Protein AF-A0A117LNE0-F1 (afdb_monomer)

Nearest PDB structures (foldseek):
  3g2e-assembly1_D  TM=8.672E-01  e=7.181E-12  Campylobacter jejuni
  3g2e-assembly1_C  TM=8.619E-01  e=2.438E-11  Campylobacter jejuni
  5b46-assembly1_A  TM=8.294E-01  e=7.130E-10  Sulfurisphaera tokodaii str. 7
  9bt4-assembly1_F  TM=7.975E-01  e=1.520E-09  Methanosarcina acetivorans C2A
  5b48-assembly1_A  TM=7.284E-01  e=8.936E-08  Sulfurisphaera tokodaii str. 7

Mean predicted aligned error: 9.67 Å

Radius of gyration: 24.48 Å; Cα contacts (8 Å, |Δi|>4): 411; chains: 1; bounding box: 84×34×72 Å

Solvent-accessible surface area (backbone atoms only — not comparable to full-atom values): 13447 Å² total; per-residue (Å²): 143,88,73,74,70,66,60,56,52,54,53,51,53,51,55,53,48,54,54,49,52,52,49,51,51,54,50,50,53,51,66,76,55,65,51,69,44,33,34,37,32,25,20,48,32,83,60,41,56,68,56,54,51,52,30,53,50,46,17,37,51,77,68,72,32,37,73,36,71,39,76,52,70,46,101,38,83,60,78,21,58,32,42,36,33,38,36,39,20,62,51,89,75,91,70,46,78,78,52,75,45,56,18,47,30,38,43,13,66,16,39,66,44,43,53,70,50,48,68,27,36,26,86,88,19,37,38,32,30,19,65,55,73,79,88,83,58,98,81,68,74,62,65,66,60,49,53,53,61,54,65,71,43,86,40,68,47,76,42,57,26,50,58,55,14,42,75,72,74,35,60,86,29,19,46,31,18,46,49,17,33,40,48,82,76,60,88,52,65,68,66,38,44,52,51,20,42,44,64,73,34,45,91,71,34,68,68,56,29,51,53,39,50,51,26,20,50,51,18,31,50,54,40,51,56,52,57,52,52,52,54,48,51,54,52,52,52,57,50,51,53,52,51,53,53,50,56,51,64,76,75,107

Sequence (252 aa):
MHTNSQSSHARKIQKQKNCIDDLQHYQNLKTEFNMKNDIIIAGVGGQGILSIAAIIATAAVNNNLYIKQSEIHGMSQRGGEVESHLRISSTPIASDLIATGAADMIISLEPMEALRYVPWLKPEGWIITNNHPFLNIPNYPPINDILNEIKKRPHHIIMNADEIARELGSEKAANMVVLGAATRCLDIPYEEIEKAIRHFFGRKGEEIVNMNLSALAKGREIAILKLEGEKEKMRDEEMEERRDEENKKVKG

pLDDT: mean 87.17, std 15.38, range [44.53, 98.75]

Structure (mmCIF, N/CA/C/O backbone):
data_AF-A0A117LNE0-F1
#
_entry.id   AF-A0A117LNE0-F1
#
loop_
_atom_site.group_PDB
_atom_site.id
_atom_site.type_symbol
_atom_site.label_atom_id
_atom_site.label_alt_id
_atom_site.label_comp_id
_atom_site.label_asym_id
_atom_site.label_entity_id
_atom_site.label_seq_id
_atom_site.pdbx_PDB_ins_code
_atom_site.Cartn_x
_atom_site.Cartn_y
_atom_site.Cartn_z
_atom_site.occupancy
_atom_site.B_iso_or_equiv
_atom_site.auth_seq_id
_atom_site.auth_comp_id
_atom_site.auth_asym_id
_atom_site.auth_atom_id
_atom_site.pdbx_PDB_model_num
ATOM 1 N N . MET A 1 1 ? -68.205 3.956 33.945 1.00 44.66 1 MET A N 1
ATOM 2 C CA . MET A 1 1 ? -66.803 3.651 34.321 1.00 44.66 1 MET A CA 1
ATOM 3 C C . MET A 1 1 ? -66.045 2.975 33.161 1.00 44.66 1 MET A C 1
ATOM 5 O O . MET A 1 1 ? -65.470 1.913 33.347 1.00 44.66 1 MET A O 1
ATOM 9 N N . HIS A 1 2 ? -66.009 3.566 31.957 1.00 47.22 2 HIS A N 1
ATOM 10 C CA . HIS A 1 2 ? -65.458 2.897 30.758 1.00 47.22 2 HIS A CA 1
ATOM 11 C C . HIS A 1 2 ? -64.540 3.795 29.913 1.00 47.22 2 HIS A C 1
ATOM 13 O O . HIS A 1 2 ? -64.744 3.941 28.717 1.00 47.22 2 HIS A O 1
ATOM 19 N N . THR A 1 3 ? -63.516 4.410 30.514 1.00 44.53 3 THR A N 1
ATOM 20 C CA . THR A 1 3 ? -62.547 5.221 29.740 1.00 44.53 3 THR A CA 1
ATOM 21 C C . THR A 1 3 ? -61.071 4.969 30.072 1.00 44.53 3 THR A C 1
ATOM 23 O O . THR A 1 3 ? -60.204 5.413 29.328 1.00 44.53 3 THR A O 1
ATOM 26 N N . ASN A 1 4 ? -60.742 4.184 31.108 1.00 50.59 4 ASN A N 1
ATOM 27 C CA . ASN A 1 4 ? -59.344 4.002 31.540 1.00 50.59 4 ASN A CA 1
ATOM 28 C C . ASN A 1 4 ? -58.598 2.791 30.941 1.00 50.59 4 ASN A C 1
ATOM 30 O O . ASN A 1 4 ? -57.385 2.699 31.119 1.00 50.59 4 ASN A O 1
ATOM 34 N N . SER A 1 5 ? -59.259 1.871 30.223 1.00 52.28 5 SER A N 1
ATOM 35 C CA . SER A 1 5 ? -58.590 0.646 29.734 1.00 52.28 5 SER A CA 1
ATOM 36 C C . SER A 1 5 ? -57.940 0.789 28.348 1.00 52.28 5 SER A C 1
ATOM 38 O O . SER A 1 5 ? -56.946 0.120 28.078 1.00 52.28 5 SER A O 1
ATOM 40 N N . GLN A 1 6 ? -58.436 1.682 27.482 1.00 52.03 6 GLN A N 1
ATOM 41 C CA . GLN A 1 6 ? -57.871 1.873 26.135 1.00 52.03 6 GLN A CA 1
ATOM 42 C C . GLN A 1 6 ? -56.569 2.697 26.148 1.00 52.03 6 GLN A C 1
ATOM 44 O O . GLN A 1 6 ? -55.651 2.434 25.373 1.00 52.03 6 GLN A O 1
ATOM 49 N N . SER A 1 7 ? -56.439 3.630 27.098 1.00 56.38 7 SER A N 1
ATOM 50 C CA . SER A 1 7 ? -55.255 4.487 27.282 1.00 56.38 7 SER A CA 1
ATOM 51 C C . SER A 1 7 ? -53.994 3.705 27.693 1.00 56.38 7 SER A C 1
ATOM 53 O O . SER A 1 7 ? -52.894 3.990 27.215 1.00 56.38 7 SER A O 1
ATOM 55 N N . SER A 1 8 ? -54.132 2.676 28.539 1.00 55.09 8 SER A N 1
ATOM 56 C CA . SER A 1 8 ? -52.989 1.874 29.007 1.00 55.09 8 SER A CA 1
ATOM 57 C C . SER A 1 8 ? -52.469 0.904 27.941 1.00 55.09 8 SER A C 1
ATOM 59 O O . SER A 1 8 ? -51.261 0.666 27.857 1.0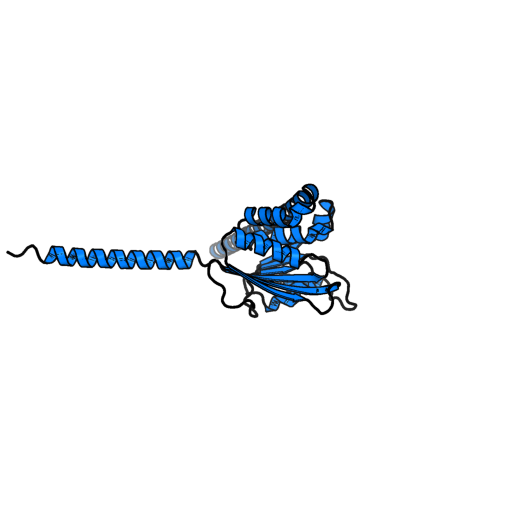0 55.09 8 SER A O 1
ATOM 61 N N . HIS A 1 9 ? -53.363 0.390 27.091 1.00 57.91 9 HIS A N 1
ATOM 62 C CA . HIS A 1 9 ? -53.019 -0.519 26.001 1.00 57.91 9 HIS A CA 1
ATOM 63 C C . HIS A 1 9 ? -52.284 0.218 24.870 1.00 57.91 9 HIS A C 1
ATOM 65 O O . HIS A 1 9 ? -51.227 -0.231 24.430 1.00 57.91 9 HIS A O 1
ATOM 71 N N . ALA A 1 10 ? -52.756 1.414 24.496 1.00 58.56 10 ALA A N 1
ATOM 72 C CA . ALA A 1 10 ? -52.088 2.272 23.515 1.00 58.56 10 ALA A CA 1
ATOM 73 C C . ALA A 1 10 ? -50.671 2.687 23.960 1.00 58.56 10 ALA A C 1
ATOM 75 O O . ALA A 1 10 ? -49.735 2.644 23.164 1.00 58.56 10 ALA A O 1
ATOM 76 N N . ARG A 1 11 ? -50.472 3.002 25.251 1.00 56.06 11 ARG A N 1
ATOM 77 C CA . ARG A 1 11 ? -49.140 3.327 25.802 1.00 56.06 11 ARG A CA 1
ATOM 78 C C . ARG A 1 11 ? -48.180 2.136 25.804 1.00 56.06 11 ARG A C 1
ATOM 80 O O . ARG A 1 11 ? -46.992 2.331 25.562 1.00 56.06 11 ARG A O 1
ATOM 87 N N . LYS A 1 12 ? -48.665 0.914 26.059 1.00 58.62 12 LYS A N 1
ATOM 88 C CA . LYS A 1 12 ? -47.841 -0.306 25.970 1.00 58.62 12 LYS A CA 1
ATOM 89 C C . LYS A 1 12 ? -47.396 -0.577 24.535 1.00 58.62 12 LYS A C 1
ATOM 91 O O . LYS A 1 12 ? -46.213 -0.814 24.323 1.00 58.62 12 LYS A O 1
ATOM 96 N N . ILE A 1 13 ? -48.309 -0.461 23.570 1.00 61.62 13 ILE A N 1
ATOM 97 C CA . ILE A 1 13 ? -48.004 -0.649 22.145 1.00 61.62 13 ILE A CA 1
ATOM 98 C C . ILE A 1 13 ? -47.011 0.415 21.658 1.00 61.62 13 ILE A C 1
ATOM 100 O O . ILE A 1 13 ? -46.052 0.076 20.973 1.00 61.62 13 ILE A O 1
ATOM 104 N N . GLN A 1 14 ? -47.173 1.678 22.069 1.00 54.75 14 GLN A N 1
ATOM 105 C CA . GLN A 1 14 ? -46.236 2.748 21.712 1.00 54.75 14 GLN A CA 1
ATOM 106 C C . GLN A 1 14 ? -44.840 2.527 22.314 1.00 54.75 14 GLN A C 1
ATOM 108 O O . GLN A 1 14 ? -43.841 2.690 21.624 1.00 54.75 14 GLN A O 1
ATOM 113 N N . LYS A 1 15 ? -44.752 2.098 23.580 1.00 57.19 15 LYS A N 1
ATOM 114 C CA . LYS A 1 15 ? -43.467 1.806 24.236 1.00 57.19 15 LYS A CA 1
ATOM 115 C C . LYS A 1 15 ? -42.753 0.605 23.603 1.00 57.19 15 LYS A C 1
ATOM 117 O O . LYS A 1 15 ? -41.530 0.586 23.536 1.00 57.19 15 LYS A O 1
ATOM 122 N N . GLN A 1 16 ? -43.517 -0.380 23.134 1.00 56.19 16 GLN A N 1
ATOM 123 C CA . GLN A 1 16 ? -42.991 -1.571 22.470 1.00 56.19 16 GLN A CA 1
ATOM 124 C C . GLN A 1 16 ? -42.544 -1.275 21.030 1.00 56.19 16 GLN A C 1
ATOM 126 O O . GLN A 1 16 ? -41.507 -1.783 20.624 1.00 56.19 16 GLN A O 1
ATOM 131 N N . LYS A 1 17 ? -43.251 -0.394 20.304 1.00 56.03 17 LYS A N 1
ATOM 132 C CA . LYS A 1 17 ? -42.814 0.132 18.999 1.00 56.03 17 LYS A CA 1
ATOM 133 C C . LYS A 1 17 ? -41.515 0.930 19.104 1.00 56.03 17 LYS A C 1
ATOM 135 O O . LYS A 1 17 ? -40.561 0.574 18.432 1.00 56.03 17 LYS A O 1
ATOM 140 N N . ASN A 1 18 ? -41.429 1.882 20.039 1.00 61.03 18 ASN A N 1
ATOM 141 C CA . ASN A 1 18 ? -40.201 2.656 20.254 1.00 61.03 18 ASN A CA 1
ATOM 142 C C . ASN A 1 18 ? -38.992 1.752 20.579 1.00 61.03 18 ASN A C 1
ATOM 144 O O . ASN A 1 18 ? -37.896 1.998 20.104 1.00 61.03 18 ASN A O 1
ATOM 148 N N . CYS A 1 19 ? -39.194 0.671 21.343 1.00 59.12 19 CYS A N 1
ATOM 149 C CA . CYS A 1 19 ? -38.123 -0.274 21.671 1.00 59.12 19 CYS A CA 1
ATOM 150 C C . CYS A 1 19 ? -37.666 -1.116 20.462 1.00 59.12 19 CYS A C 1
ATOM 152 O O . CYS A 1 19 ? -36.498 -1.490 20.391 1.00 59.12 19 CYS A O 1
ATOM 154 N N . ILE A 1 20 ? -38.571 -1.420 19.526 1.00 64.19 20 ILE A N 1
ATOM 155 C CA . ILE A 1 20 ? -38.250 -2.123 18.274 1.00 64.19 20 ILE A CA 1
ATOM 156 C C . ILE A 1 20 ? -37.526 -1.179 17.309 1.00 64.19 20 ILE A C 1
ATOM 158 O O . ILE A 1 20 ? -36.524 -1.584 16.726 1.00 64.19 20 ILE A O 1
ATOM 162 N N . ASP A 1 21 ? -37.977 0.072 17.204 1.00 61.62 21 ASP A N 1
ATOM 163 C CA . ASP A 1 21 ? -37.343 1.102 16.377 1.00 61.62 21 ASP A CA 1
ATOM 164 C C . ASP A 1 21 ? -35.925 1.424 16.887 1.00 61.62 21 ASP A C 1
ATOM 166 O O . ASP A 1 21 ? -34.990 1.491 16.092 1.00 61.62 21 ASP A O 1
ATOM 170 N N . ASP A 1 22 ? -35.727 1.500 18.210 1.00 65.38 22 ASP A N 1
ATOM 171 C CA . ASP A 1 22 ? -34.406 1.659 18.835 1.00 65.38 22 ASP A CA 1
ATOM 172 C C . ASP A 1 22 ? -33.488 0.461 18.551 1.00 65.38 22 ASP A C 1
A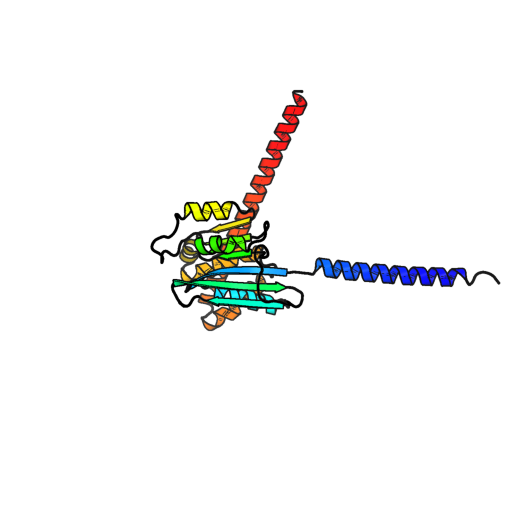TOM 174 O O . ASP A 1 22 ? -32.301 0.645 18.283 1.00 65.38 22 ASP A O 1
ATOM 178 N N . LEU A 1 23 ? -34.016 -0.771 18.574 1.00 60.09 23 LEU A N 1
ATOM 179 C CA . LEU A 1 23 ? -33.242 -1.976 18.252 1.00 60.09 23 LEU A CA 1
ATOM 180 C C . LEU A 1 23 ? -32.858 -2.034 16.772 1.00 60.09 23 LEU A C 1
ATOM 182 O O . LEU A 1 23 ? -31.731 -2.408 16.456 1.00 60.09 23 LEU A O 1
ATOM 186 N N . GLN A 1 24 ? -33.774 -1.671 15.876 1.00 55.53 24 GLN A N 1
ATOM 187 C CA . GLN A 1 24 ? -33.507 -1.608 14.441 1.00 55.53 24 GLN A CA 1
ATOM 188 C C . GLN A 1 24 ? -32.520 -0.485 14.117 1.00 55.53 24 GLN A C 1
ATOM 190 O O . GLN A 1 24 ? -31.600 -0.698 13.334 1.00 55.53 24 GLN A O 1
ATOM 195 N N . HIS A 1 25 ? -32.626 0.666 14.781 1.00 51.50 25 HIS A N 1
ATOM 196 C CA . HIS A 1 25 ? -31.649 1.746 14.680 1.00 51.50 25 HIS A CA 1
ATOM 197 C C . HIS A 1 25 ? -30.267 1.305 15.185 1.00 51.50 25 HIS A C 1
ATOM 199 O O . HIS A 1 25 ? -29.276 1.508 14.491 1.00 51.50 25 HIS A O 1
ATOM 205 N N . TYR A 1 26 ? -30.186 0.605 16.322 1.00 52.59 26 TYR A N 1
ATOM 206 C CA . TYR A 1 26 ? -28.930 0.037 16.832 1.00 52.59 26 TYR A CA 1
ATOM 207 C C . TYR A 1 26 ? -28.331 -1.041 15.917 1.00 52.59 26 TYR A C 1
ATOM 209 O O . TYR A 1 26 ? -27.110 -1.148 15.795 1.00 52.59 26 TYR A O 1
ATOM 217 N N . GLN A 1 27 ? -29.172 -1.866 15.290 1.00 50.06 27 GLN A N 1
ATOM 218 C CA . GLN A 1 27 ? -28.734 -2.881 14.331 1.00 50.06 27 GLN A CA 1
ATOM 219 C C . GLN A 1 27 ? -28.231 -2.239 13.035 1.00 50.06 27 GLN A C 1
ATOM 221 O O . GLN A 1 27 ? -27.157 -2.614 12.573 1.00 50.06 27 GLN A O 1
ATOM 226 N N . ASN A 1 28 ? -28.923 -1.218 12.526 1.00 48.56 28 ASN A N 1
ATOM 227 C CA . ASN A 1 28 ? -28.504 -0.457 11.349 1.00 48.56 28 ASN A CA 1
ATOM 228 C C . ASN A 1 28 ? -27.202 0.320 11.612 1.00 48.56 28 ASN A C 1
ATOM 230 O O . ASN A 1 28 ? -26.288 0.250 10.797 1.00 48.56 28 ASN A O 1
ATOM 234 N N . LEU A 1 29 ? -27.046 0.928 12.796 1.00 48.19 29 LEU A N 1
ATOM 235 C CA . LEU A 1 29 ? -25.785 1.545 13.238 1.00 48.19 29 LEU A CA 1
ATOM 236 C C . LEU A 1 29 ? -24.630 0.531 13.300 1.00 48.19 29 LEU A C 1
ATOM 238 O O . LEU A 1 29 ? -23.499 0.861 12.958 1.00 48.19 29 LEU A O 1
ATOM 242 N N . LYS A 1 30 ? -24.888 -0.721 13.705 1.00 45.69 30 LYS A N 1
ATOM 243 C CA . LYS A 1 30 ? -23.871 -1.788 13.674 1.00 45.69 30 LYS A CA 1
ATOM 244 C C . LYS A 1 30 ? -23.508 -2.225 12.256 1.00 45.69 30 LYS A C 1
ATOM 246 O O . LYS A 1 30 ? -22.356 -2.580 12.023 1.00 45.69 30 LYS A O 1
ATOM 251 N N . THR A 1 31 ? -24.465 -2.239 11.332 1.00 47.09 31 THR A N 1
ATOM 252 C CA . THR A 1 31 ? -24.213 -2.594 9.928 1.00 47.09 31 THR A CA 1
ATOM 253 C C . THR A 1 31 ? -23.444 -1.488 9.197 1.00 47.09 31 THR A C 1
ATOM 255 O O . THR A 1 31 ? -22.584 -1.801 8.382 1.00 47.09 31 THR A O 1
ATOM 258 N N . GLU A 1 32 ? -23.659 -0.218 9.555 1.00 50.38 32 GLU A N 1
ATOM 259 C CA . GLU A 1 32 ? -22.923 0.934 9.007 1.00 50.38 32 GLU A CA 1
ATOM 260 C C . GLU A 1 32 ? -21.487 1.092 9.554 1.00 50.38 32 GLU A C 1
ATOM 262 O O . GLU A 1 32 ? -20.674 1.767 8.929 1.00 50.38 32 GLU A O 1
ATOM 267 N N . PHE A 1 33 ? -21.127 0.438 10.669 1.00 55.91 33 PHE A N 1
ATOM 268 C CA . PHE A 1 33 ? -19.810 0.576 11.322 1.00 55.91 33 PHE A CA 1
ATOM 269 C C . PHE A 1 33 ? -18.916 -0.672 11.282 1.00 55.91 33 PHE A C 1
ATOM 271 O O . PHE A 1 33 ? -17.910 -0.736 11.996 1.00 55.91 33 PHE A O 1
ATOM 278 N N . ASN A 1 34 ? -19.224 -1.676 10.460 1.00 72.31 34 ASN A N 1
ATOM 279 C CA . ASN A 1 34 ? -18.412 -2.893 10.386 1.00 72.31 34 ASN A CA 1
ATOM 280 C C . ASN A 1 34 ? -17.261 -2.764 9.370 1.00 72.31 34 ASN A C 1
ATOM 282 O O . ASN A 1 34 ? -17.211 -3.489 8.377 1.00 72.31 34 ASN A O 1
ATOM 286 N N . MET A 1 35 ? -16.344 -1.827 9.628 1.00 85.75 35 MET A N 1
ATOM 287 C CA . MET A 1 35 ? -15.101 -1.679 8.872 1.00 85.75 35 MET A CA 1
ATOM 288 C C . MET A 1 35 ? -14.302 -2.984 8.937 1.00 85.75 35 MET A C 1
ATOM 290 O O . MET A 1 35 ? -14.078 -3.552 10.014 1.00 85.75 35 MET A O 1
ATOM 294 N N . LYS A 1 36 ? -13.906 -3.480 7.767 1.00 92.69 36 LYS A N 1
ATOM 295 C CA . LYS A 1 36 ? -13.030 -4.633 7.611 1.00 92.69 36 LYS A CA 1
ATOM 296 C C . LYS A 1 36 ? -12.192 -4.438 6.354 1.00 92.69 36 LYS A C 1
ATOM 298 O O . LYS A 1 36 ? -12.757 -4.203 5.294 1.00 92.69 36 LYS A O 1
ATOM 303 N N . ASN A 1 37 ? -10.882 -4.595 6.486 1.00 95.81 37 ASN A N 1
ATOM 304 C CA . ASN A 1 37 ? -9.942 -4.488 5.382 1.00 95.81 37 ASN A CA 1
ATOM 305 C C . ASN A 1 37 ? -8.887 -5.600 5.499 1.00 95.81 37 ASN A C 1
ATOM 307 O O . ASN A 1 37 ? -8.077 -5.605 6.432 1.00 95.81 37 ASN A O 1
ATOM 311 N N . ASP A 1 38 ? -8.955 -6.583 4.601 1.00 97.06 38 ASP A N 1
ATOM 312 C CA . ASP A 1 38 ? -7.997 -7.684 4.480 1.00 97.06 38 ASP A CA 1
ATOM 313 C C . ASP A 1 38 ? -6.950 -7.318 3.400 1.00 97.06 38 ASP A C 1
ATOM 315 O O . ASP A 1 38 ? -7.257 -7.270 2.210 1.00 97.06 38 ASP A O 1
ATOM 319 N N . ILE A 1 39 ? -5.702 -7.066 3.799 1.00 97.94 39 ILE A N 1
ATOM 320 C CA . ILE A 1 39 ? -4.627 -6.524 2.955 1.00 97.94 39 ILE A CA 1
ATOM 321 C C . ILE A 1 39 ? -3.486 -7.538 2.847 1.00 97.94 39 ILE A C 1
ATOM 323 O O . ILE A 1 39 ? -3.019 -8.074 3.853 1.00 97.94 39 ILE A O 1
ATOM 327 N N . ILE A 1 40 ? -2.983 -7.752 1.635 1.00 97.75 40 ILE A N 1
ATOM 328 C CA . ILE A 1 40 ? -1.728 -8.467 1.390 1.00 97.75 40 ILE A CA 1
ATOM 329 C C . ILE A 1 40 ? -0.660 -7.446 1.022 1.00 97.75 40 ILE A C 1
ATOM 331 O O . ILE A 1 40 ? -0.841 -6.662 0.094 1.00 97.75 40 ILE A O 1
ATOM 335 N N . ILE A 1 41 ? 0.460 -7.453 1.738 1.00 98.06 41 ILE A N 1
ATOM 336 C CA . ILE A 1 41 ? 1.634 -6.650 1.403 1.00 98.06 41 ILE A CA 1
ATOM 337 C C . ILE A 1 41 ? 2.706 -7.598 0.888 1.00 98.06 41 ILE A C 1
ATOM 339 O O . ILE A 1 41 ? 3.071 -8.525 1.606 1.00 98.06 41 ILE A 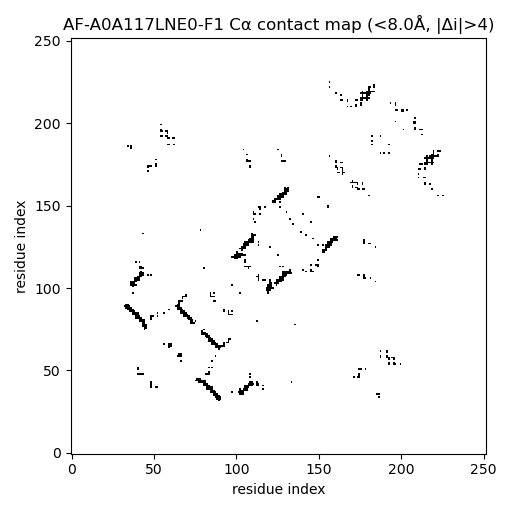O 1
ATOM 343 N N . ALA A 1 42 ? 3.215 -7.365 -0.316 1.00 96.81 42 ALA A N 1
ATOM 344 C CA . ALA A 1 42 ? 4.153 -8.268 -0.972 1.00 96.81 42 ALA A CA 1
ATOM 345 C C . ALA A 1 42 ? 5.348 -7.532 -1.592 1.00 96.81 42 ALA A C 1
ATOM 347 O O . ALA A 1 42 ? 5.319 -6.325 -1.857 1.00 96.81 42 ALA A O 1
ATOM 348 N N . GLY A 1 43 ? 6.426 -8.272 -1.808 1.00 95.50 43 GLY A N 1
ATOM 349 C CA . GLY A 1 43 ? 7.604 -7.802 -2.518 1.00 95.50 43 GLY A CA 1
ATOM 350 C C . GLY A 1 43 ? 8.826 -8.639 -2.177 1.00 95.50 43 GLY A C 1
ATOM 351 O O . GLY A 1 43 ? 8.732 -9.779 -1.725 1.00 95.50 43 GLY A O 1
ATOM 352 N N . VAL A 1 44 ? 9.996 -8.051 -2.380 1.00 94.00 44 VAL A N 1
ATOM 353 C CA . VAL A 1 44 ? 11.282 -8.705 -2.161 1.00 94.00 44 VAL A CA 1
ATOM 354 C C . VAL A 1 44 ? 11.943 -8.193 -0.882 1.00 94.00 44 VAL A C 1
ATOM 356 O O . VAL A 1 44 ? 11.903 -7.004 -0.540 1.00 94.00 44 VAL A O 1
ATOM 359 N N . GLY A 1 45 ? 12.595 -9.106 -0.159 1.00 91.81 45 GLY A N 1
ATOM 360 C CA . GLY A 1 45 ? 13.315 -8.806 1.075 1.00 91.81 45 GLY A CA 1
ATOM 361 C C . GLY A 1 45 ? 14.301 -7.647 0.911 1.00 91.81 45 GLY A C 1
ATOM 362 O O . GLY A 1 45 ? 15.238 -7.722 0.115 1.00 91.81 45 GLY A O 1
ATOM 363 N N . GLY A 1 46 ? 14.096 -6.589 1.701 1.00 91.06 46 GLY A N 1
ATOM 364 C CA . GLY A 1 46 ? 14.867 -5.342 1.659 1.00 91.06 46 GLY A CA 1
ATOM 365 C C . GLY A 1 46 ? 14.075 -4.119 1.186 1.00 91.06 46 GLY A C 1
ATOM 366 O O . GLY A 1 46 ? 14.481 -3.004 1.498 1.00 91.06 46 GLY A O 1
ATOM 367 N N . GLN A 1 47 ? 12.927 -4.302 0.524 1.00 94.06 47 GLN A N 1
ATOM 368 C CA . GLN A 1 47 ? 12.126 -3.183 0.004 1.00 94.06 47 GLN A CA 1
ATOM 369 C C . GLN A 1 47 ? 11.264 -2.486 1.074 1.00 94.06 47 GLN A C 1
ATOM 371 O O . GLN A 1 47 ? 10.792 -1.379 0.855 1.00 94.06 47 GLN A O 1
ATOM 376 N N . GLY A 1 48 ? 11.084 -3.086 2.256 1.00 94.94 48 GLY A N 1
ATOM 377 C CA . GLY A 1 48 ? 10.359 -2.457 3.370 1.00 94.94 48 GLY A CA 1
ATOM 378 C C . GLY A 1 48 ? 8.906 -2.909 3.553 1.00 94.94 48 GLY A C 1
ATOM 379 O O . GLY A 1 48 ? 8.127 -2.165 4.146 1.00 94.94 48 GLY A O 1
ATOM 380 N N . ILE A 1 49 ? 8.561 -4.129 3.122 1.00 95.81 49 ILE A N 1
ATOM 381 C CA . ILE A 1 49 ? 7.251 -4.783 3.318 1.00 95.81 49 ILE A CA 1
ATOM 382 C C . ILE A 1 49 ? 6.841 -4.752 4.799 1.00 95.81 49 ILE A C 1
ATOM 384 O O . ILE A 1 49 ? 5.773 -4.254 5.145 1.00 95.81 49 ILE A O 1
ATOM 388 N N . LEU A 1 50 ? 7.737 -5.179 5.695 1.00 94.19 50 LEU A N 1
ATOM 389 C CA . LEU A 1 50 ? 7.480 -5.170 7.141 1.00 94.19 50 LEU A CA 1
ATOM 390 C C . LEU A 1 50 ? 7.384 -3.755 7.729 1.00 94.19 50 LEU A C 1
ATOM 392 O O . LEU A 1 50 ? 6.709 -3.547 8.730 1.00 94.19 50 LEU A O 1
ATOM 396 N N . SER A 1 51 ? 8.039 -2.762 7.113 1.00 96.38 51 SER A N 1
ATOM 397 C CA . SER A 1 51 ? 7.892 -1.365 7.541 1.00 96.38 51 SER A CA 1
ATOM 398 C C . SER A 1 51 ? 6.499 -0.839 7.213 1.00 96.38 51 SER A C 1
ATOM 400 O O . SER A 1 51 ? 5.865 -0.251 8.083 1.00 96.38 51 SER A O 1
ATOM 402 N N . ILE A 1 52 ? 5.998 -1.106 6.000 1.00 98.19 52 ILE A N 1
ATOM 403 C CA . ILE A 1 52 ? 4.611 -0.798 5.624 1.00 98.19 52 ILE A CA 1
ATOM 404 C C . ILE A 1 52 ? 3.655 -1.487 6.601 1.00 98.19 52 ILE A C 1
ATOM 406 O O . ILE A 1 52 ? 2.775 -0.831 7.157 1.00 98.19 52 ILE A O 1
ATOM 410 N N . ALA A 1 53 ? 3.871 -2.779 6.864 1.00 97.25 53 ALA A N 1
ATOM 411 C CA . ALA A 1 53 ? 3.000 -3.548 7.738 1.00 97.25 53 ALA A CA 1
ATOM 412 C C . ALA A 1 53 ? 2.938 -2.978 9.164 1.00 97.25 53 ALA A C 1
ATOM 414 O O . ALA A 1 53 ? 1.854 -2.734 9.691 1.00 97.25 53 ALA A O 1
ATOM 415 N N . ALA A 1 54 ? 4.097 -2.672 9.754 1.00 97.31 54 ALA A N 1
ATOM 416 C CA . ALA A 1 54 ? 4.199 -2.096 11.093 1.00 97.31 54 ALA A CA 1
ATOM 417 C C . ALA A 1 54 ? 3.569 -0.697 11.199 1.00 97.31 54 ALA A C 1
ATOM 419 O O . ALA A 1 54 ? 2.963 -0.367 12.221 1.00 97.31 54 ALA A O 1
ATOM 420 N N . ILE A 1 55 ? 3.695 0.129 10.156 1.00 98.62 55 ILE A N 1
ATOM 421 C CA . ILE A 1 55 ? 3.091 1.467 10.109 1.00 98.62 55 ILE A CA 1
ATOM 422 C C . ILE A 1 55 ? 1.567 1.360 10.054 1.00 98.62 55 ILE A C 1
ATOM 424 O O . ILE A 1 55 ? 0.892 1.994 10.864 1.00 98.62 55 ILE A O 1
ATOM 428 N N . ILE A 1 56 ? 1.025 0.524 9.162 1.00 98.44 56 ILE A N 1
ATOM 429 C CA . ILE A 1 56 ? -0.422 0.280 9.078 1.00 98.44 56 ILE A CA 1
ATOM 430 C C . ILE A 1 56 ? -0.941 -0.280 10.406 1.00 98.44 56 ILE A C 1
ATOM 432 O O . ILE A 1 56 ? -1.954 0.194 10.915 1.00 98.44 56 ILE A O 1
ATOM 436 N N . ALA A 1 57 ? -0.224 -1.233 11.007 1.00 97.31 57 ALA A N 1
ATOM 437 C CA . ALA A 1 57 ? -0.599 -1.817 12.288 1.00 97.31 57 ALA A CA 1
ATOM 438 C C . ALA A 1 57 ? -0.645 -0.792 13.419 1.00 97.31 57 ALA A C 1
ATOM 440 O O . ALA A 1 57 ? -1.613 -0.737 14.176 1.00 97.31 57 ALA A O 1
ATOM 441 N N . THR A 1 58 ? 0.375 0.059 13.497 1.00 98.19 58 THR A N 1
ATOM 442 C CA . THR A 1 58 ? 0.446 1.130 14.493 1.00 98.19 58 THR A CA 1
ATOM 443 C C . THR A 1 58 ? -0.694 2.130 14.299 1.00 98.19 58 THR A C 1
ATOM 445 O O . THR A 1 58 ? -1.350 2.505 15.268 1.00 98.19 58 THR A O 1
ATOM 448 N N . ALA A 1 59 ? -0.977 2.526 13.056 1.00 98.25 59 ALA A N 1
ATOM 449 C CA . ALA A 1 59 ? -2.078 3.432 12.743 1.00 98.25 59 ALA A CA 1
ATOM 450 C C . ALA A 1 59 ? -3.447 2.817 13.079 1.00 98.25 59 ALA A C 1
ATOM 452 O O . ALA A 1 59 ? -4.301 3.494 13.646 1.00 98.25 59 ALA A O 1
ATOM 453 N N . ALA A 1 60 ? -3.645 1.527 12.797 1.00 97.19 60 ALA A N 1
ATOM 454 C CA . ALA A 1 60 ? -4.872 0.812 13.137 1.00 97.19 60 ALA A CA 1
ATOM 455 C C . ALA A 1 60 ? -5.105 0.773 14.655 1.00 97.19 60 ALA A C 1
ATOM 457 O O . ALA A 1 60 ? -6.193 1.111 15.120 1.00 97.19 60 ALA A O 1
ATOM 458 N N . VAL A 1 61 ? -4.071 0.429 15.432 1.00 96.69 61 VAL A N 1
ATOM 459 C CA . VAL A 1 61 ? -4.139 0.408 16.902 1.00 96.69 61 VAL A CA 1
ATOM 460 C C . VAL A 1 61 ? -4.433 1.802 17.462 1.00 96.69 61 VAL A C 1
ATOM 462 O O . VAL A 1 61 ? -5.313 1.941 18.309 1.00 96.69 61 VAL A O 1
ATOM 465 N N . ASN A 1 62 ? -3.760 2.841 16.958 1.00 95.75 62 ASN A N 1
ATOM 466 C CA . ASN A 1 62 ? -4.015 4.227 17.370 1.00 95.75 62 ASN A CA 1
ATOM 467 C C . ASN A 1 62 ? -5.449 4.678 17.049 1.00 95.75 62 ASN A C 1
ATOM 469 O O . ASN A 1 62 ? -6.025 5.478 17.785 1.00 95.75 62 ASN A O 1
ATOM 473 N N . ASN A 1 63 ? -6.042 4.121 15.992 1.00 94.38 63 ASN A N 1
ATOM 474 C CA . ASN A 1 63 ? -7.416 4.379 15.582 1.00 94.38 63 ASN A CA 1
ATOM 475 C C . ASN A 1 63 ? -8.451 3.442 16.247 1.00 94.38 63 ASN A C 1
ATOM 477 O O . ASN A 1 63 ? -9.584 3.349 15.782 1.00 94.38 63 ASN A O 1
ATOM 481 N N . ASN A 1 64 ? -8.089 2.746 17.334 1.00 95.31 64 ASN A N 1
ATOM 482 C CA . ASN A 1 64 ? -8.955 1.815 18.077 1.00 95.31 64 ASN A CA 1
ATOM 483 C C . ASN A 1 64 ? -9.528 0.661 17.229 1.00 95.31 64 ASN A C 1
ATOM 485 O O . ASN A 1 64 ? -10.638 0.188 17.480 1.00 95.31 64 ASN A O 1
ATOM 489 N N . LEU A 1 65 ? -8.776 0.200 16.230 1.00 96.00 65 LEU A N 1
ATOM 490 C CA . LEU A 1 65 ? -9.146 -0.939 15.395 1.00 96.00 65 LEU A CA 1
ATOM 491 C C . LEU A 1 65 ? -8.470 -2.219 15.888 1.00 96.00 65 LEU A C 1
ATOM 493 O O . LEU A 1 65 ? -7.367 -2.212 16.439 1.00 96.00 65 LEU A O 1
ATOM 497 N N . TYR A 1 66 ? -9.125 -3.346 15.637 1.00 96.44 66 TYR A N 1
ATOM 498 C CA . TYR A 1 66 ? -8.525 -4.660 15.785 1.00 96.44 66 TYR A CA 1
ATOM 499 C C . TYR A 1 66 ? -7.629 -4.940 14.589 1.00 96.44 66 TYR A C 1
ATOM 501 O O . TYR A 1 66 ? -8.016 -4.699 13.445 1.00 96.44 66 TYR A O 1
ATOM 509 N N . ILE A 1 67 ? -6.457 -5.508 14.858 1.00 95.50 67 ILE A N 1
ATOM 510 C CA . ILE A 1 67 ? -5.559 -5.982 13.818 1.00 95.50 67 ILE A CA 1
ATOM 511 C C . ILE A 1 67 ? -5.041 -7.382 14.133 1.00 95.50 67 ILE A C 1
ATOM 513 O O . ILE A 1 67 ? -4.729 -7.707 15.281 1.00 95.50 67 ILE A O 1
ATOM 517 N N . LYS A 1 68 ? -4.947 -8.216 13.099 1.00 95.38 68 LYS A N 1
ATOM 518 C CA . LYS A 1 68 ? -4.141 -9.435 13.101 1.00 95.38 68 LYS A CA 1
ATOM 519 C C . LYS A 1 68 ? -3.175 -9.398 11.936 1.00 95.38 68 LYS A C 1
ATOM 521 O O . LYS A 1 68 ? -3.522 -8.934 10.852 1.00 95.38 68 LYS A O 1
ATOM 526 N N . GLN A 1 69 ? -1.983 -9.909 12.188 1.00 92.94 69 GLN A N 1
ATOM 527 C CA . GLN A 1 69 ? -0.921 -9.988 11.210 1.00 92.94 69 GLN A CA 1
ATOM 528 C C . GLN A 1 69 ? -0.398 -11.422 11.161 1.00 92.94 69 GLN A C 1
ATOM 530 O O . GLN A 1 69 ? -0.126 -12.012 12.206 1.00 92.94 69 GLN A O 1
ATOM 535 N N . SER A 1 70 ? -0.265 -11.961 9.954 1.00 89.06 70 SER A N 1
ATOM 536 C CA . SER A 1 70 ? 0.445 -13.208 9.682 1.00 89.06 70 SER A CA 1
ATOM 537 C C . SER A 1 70 ? 1.550 -12.897 8.682 1.00 89.06 70 SER A C 1
ATOM 539 O O . SER A 1 70 ? 1.282 -12.390 7.594 1.00 89.06 70 SER A O 1
ATOM 541 N N . GLU A 1 71 ? 2.793 -13.126 9.085 1.00 80.94 71 GLU A N 1
ATOM 542 C CA . GLU A 1 71 ? 3.967 -12.886 8.250 1.00 80.94 71 GLU A CA 1
ATOM 543 C C . GLU A 1 71 ? 4.506 -14.225 7.769 1.00 80.94 71 GLU A C 1
ATOM 545 O O . GLU A 1 71 ? 4.681 -15.153 8.565 1.00 80.94 71 GLU A O 1
ATOM 550 N N . ILE A 1 72 ? 4.813 -14.307 6.481 1.00 68.62 72 ILE A N 1
ATOM 551 C CA . ILE A 1 72 ? 5.587 -15.408 5.934 1.00 68.62 72 ILE A CA 1
ATOM 552 C C . ILE A 1 72 ? 6.819 -14.774 5.302 1.00 68.62 72 ILE A C 1
ATOM 554 O O . ILE A 1 72 ? 6.754 -13.859 4.488 1.00 68.62 72 ILE A O 1
ATOM 558 N N . HIS A 1 73 ? 7.978 -15.222 5.762 1.00 67.31 73 HIS A N 1
ATOM 559 C CA . HIS A 1 73 ? 9.245 -14.881 5.148 1.00 67.31 73 HIS A CA 1
ATOM 560 C C . HIS A 1 73 ? 9.816 -16.155 4.532 1.00 67.31 73 HIS A C 1
ATOM 562 O O . HIS A 1 73 ? 9.921 -17.192 5.200 1.00 67.31 73 HIS A O 1
ATOM 568 N N . GLY A 1 74 ? 10.227 -16.090 3.265 1.00 61.97 74 GLY A N 1
ATOM 569 C CA . GLY A 1 74 ? 11.009 -17.168 2.673 1.00 61.97 74 GLY A CA 1
ATOM 570 C C . GLY A 1 74 ? 12.280 -17.458 3.488 1.00 61.97 74 GLY A C 1
ATOM 571 O O . GLY A 1 74 ? 12.733 -16.647 4.299 1.00 61.97 74 GLY A O 1
ATOM 572 N N . MET A 1 75 ? 12.917 -18.609 3.248 1.00 59.84 75 MET A N 1
ATOM 573 C CA . MET A 1 75 ? 14.178 -18.984 3.919 1.00 59.84 75 MET A CA 1
ATOM 574 C C . MET A 1 75 ? 15.331 -17.985 3.681 1.00 59.84 75 MET A C 1
ATOM 576 O O . MET A 1 75 ? 16.360 -18.066 4.351 1.00 59.84 75 MET A O 1
ATOM 580 N N . SER A 1 76 ? 15.172 -17.042 2.745 1.00 62.16 76 SER A N 1
ATOM 581 C CA . SER A 1 76 ? 16.127 -15.970 2.479 1.00 62.16 76 SER A CA 1
ATOM 582 C C . SER A 1 76 ? 15.598 -14.619 2.956 1.00 62.16 76 SER A C 1
ATOM 584 O O . SER A 1 76 ? 14.661 -14.069 2.385 1.00 62.16 76 SER A O 1
ATOM 586 N N . GLN A 1 77 ? 16.265 -14.031 3.952 1.00 59.12 77 GLN A N 1
ATOM 587 C CA . GLN A 1 77 ? 15.937 -12.700 4.484 1.00 59.12 77 GLN A CA 1
ATOM 588 C C . GLN A 1 77 ? 16.246 -11.546 3.505 1.00 59.12 77 GLN A C 1
ATOM 590 O O . GLN A 1 77 ? 15.867 -10.402 3.761 1.00 59.12 77 GLN A O 1
ATOM 595 N N . ARG A 1 78 ? 16.953 -11.807 2.393 1.00 69.19 78 ARG A N 1
ATOM 596 C CA . ARG A 1 78 ? 17.269 -10.819 1.345 1.00 69.19 78 ARG A CA 1
ATOM 597 C C . ARG A 1 78 ? 17.129 -11.433 -0.038 1.00 69.19 78 ARG A C 1
ATOM 599 O O . ARG A 1 78 ? 17.602 -12.543 -0.268 1.00 69.19 78 ARG A O 1
ATOM 606 N N . GLY A 1 79 ? 16.493 -10.708 -0.955 1.00 74.12 79 GLY A N 1
ATOM 607 C CA . GLY A 1 79 ? 16.284 -11.200 -2.318 1.00 74.12 79 GLY A CA 1
ATOM 608 C C . GLY A 1 79 ? 15.329 -12.397 -2.415 1.00 74.12 79 GLY A C 1
ATOM 609 O O . GLY A 1 79 ? 15.223 -12.974 -3.486 1.00 74.12 79 GLY A O 1
ATOM 610 N N . GLY A 1 80 ? 14.675 -12.794 -1.321 1.00 85.25 80 GLY A N 1
ATOM 611 C CA . GLY A 1 80 ? 13.567 -13.745 -1.333 1.00 85.25 80 GLY A CA 1
ATOM 612 C C . GLY A 1 80 ? 12.224 -13.022 -1.351 1.00 85.25 80 GLY A C 1
ATOM 613 O O . GLY A 1 80 ? 12.160 -11.826 -1.059 1.00 85.25 80 GLY A O 1
ATOM 614 N N . GLU A 1 81 ? 11.176 -13.771 -1.672 1.00 88.75 81 GLU A N 1
ATOM 615 C CA . GLU A 1 81 ? 9.787 -13.357 -1.485 1.00 88.75 81 GLU A CA 1
ATOM 616 C C . GLU A 1 81 ? 9.511 -13.057 -0.006 1.00 88.75 81 GLU A C 1
ATOM 618 O O . GLU A 1 81 ? 9.975 -13.777 0.892 1.00 88.75 81 GLU A O 1
ATOM 623 N N . VAL A 1 82 ? 8.807 -11.951 0.226 1.00 92.56 82 VAL A N 1
ATOM 624 C CA . VAL A 1 82 ? 8.320 -11.542 1.539 1.00 92.56 82 VAL A CA 1
ATOM 625 C C . VAL A 1 82 ? 6.885 -11.062 1.407 1.00 92.56 82 VAL A C 1
ATOM 627 O O . VAL A 1 82 ? 6.604 -10.108 0.675 1.00 92.56 82 VAL A O 1
ATOM 630 N N . GLU A 1 83 ? 6.014 -11.656 2.209 1.00 93.44 83 GLU A N 1
ATOM 631 C CA . GLU A 1 83 ? 4.604 -11.334 2.277 1.00 93.44 83 GLU A CA 1
ATOM 632 C C . GLU A 1 83 ? 4.123 -11.127 3.721 1.00 93.44 83 GLU A C 1
ATOM 634 O O . GLU A 1 83 ? 4.578 -11.748 4.685 1.00 93.44 83 GLU A O 1
ATOM 639 N N . SER A 1 84 ? 3.168 -10.216 3.882 1.00 94.62 84 SER A N 1
ATOM 640 C CA . SER A 1 84 ? 2.487 -9.961 5.147 1.00 94.62 84 SER A CA 1
ATOM 641 C C . SER A 1 84 ? 0.992 -9.848 4.902 1.00 94.62 84 SER A C 1
ATOM 643 O O . SER A 1 84 ? 0.537 -9.007 4.124 1.00 94.62 84 SER A O 1
ATOM 645 N N . HIS A 1 85 ? 0.226 -10.692 5.582 1.00 96.12 85 HIS A N 1
ATOM 646 C CA . HIS A 1 85 ? -1.224 -10.624 5.620 1.00 96.12 85 HIS A CA 1
ATOM 647 C C . HIS A 1 85 ? -1.638 -9.756 6.802 1.00 96.12 85 HIS A C 1
ATOM 649 O O . HIS A 1 85 ? -1.378 -10.107 7.955 1.00 96.12 85 HIS A O 1
ATOM 655 N N . LEU A 1 86 ? -2.313 -8.645 6.524 1.00 96.25 86 LEU A N 1
ATOM 656 C CA . LEU A 1 86 ? -2.912 -7.781 7.530 1.00 96.25 86 LEU A CA 1
ATOM 657 C C . LEU A 1 86 ? -4.422 -7.862 7.453 1.00 96.25 86 LEU A C 1
ATOM 659 O O . LEU A 1 86 ? -5.019 -7.711 6.394 1.00 96.25 86 LEU A O 1
ATOM 663 N N . ARG A 1 87 ? -5.054 -8.041 8.602 1.00 96.62 87 ARG A N 1
ATOM 664 C CA . ARG A 1 87 ? -6.505 -7.990 8.731 1.00 96.62 87 ARG A CA 1
ATOM 665 C C . ARG A 1 87 ? -6.842 -6.905 9.714 1.00 9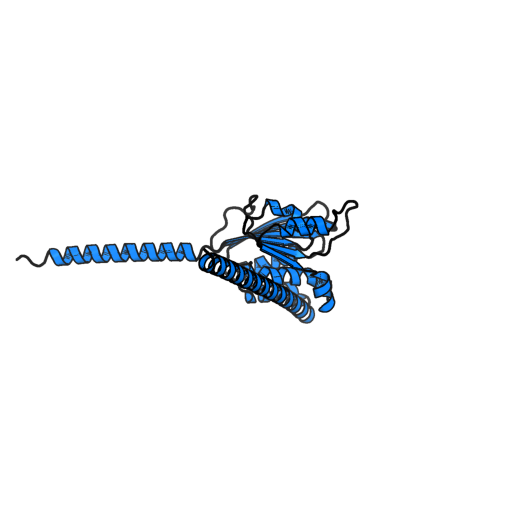6.62 87 ARG A C 1
ATOM 667 O O . ARG A 1 87 ? -6.398 -6.984 10.855 1.00 96.62 87 ARG A O 1
ATOM 674 N N . ILE A 1 88 ? -7.611 -5.922 9.279 1.00 96.25 88 ILE A N 1
ATOM 675 C CA . ILE A 1 88 ? -7.997 -4.763 10.078 1.00 96.25 88 ILE A CA 1
ATOM 676 C C . ILE A 1 88 ? -9.511 -4.773 10.201 1.00 96.25 88 ILE A C 1
ATOM 678 O O . ILE A 1 88 ? -10.205 -5.049 9.223 1.00 96.25 88 ILE A O 1
ATOM 682 N N . SER A 1 89 ? -10.044 -4.517 11.392 1.00 95.75 89 SER A N 1
ATOM 683 C CA . SER A 1 89 ? -11.489 -4.431 11.577 1.00 95.75 89 SER A CA 1
ATOM 684 C C . SER A 1 89 ? -11.888 -3.556 12.758 1.00 95.75 89 SER A C 1
ATOM 686 O O . SER A 1 89 ? -11.172 -3.463 13.751 1.00 95.75 89 SER A O 1
ATOM 688 N N . SER A 1 90 ? -13.080 -2.967 12.693 1.00 94.81 90 SER A N 1
ATOM 689 C CA . SER A 1 90 ? -13.740 -2.349 13.847 1.00 94.81 90 SER A CA 1
ATOM 690 C C . SER A 1 90 ? -14.271 -3.368 14.867 1.00 94.81 90 SER A C 1
ATOM 692 O O . SER A 1 90 ? -14.713 -2.981 15.948 1.00 94.81 90 SER A O 1
ATOM 694 N N . THR A 1 91 ? -14.215 -4.672 14.566 1.00 94.25 91 THR A N 1
ATOM 695 C CA . THR A 1 91 ? -14.648 -5.757 15.463 1.00 94.25 91 THR A CA 1
ATOM 696 C C . THR A 1 91 ? -13.555 -6.816 15.665 1.00 94.25 91 THR A C 1
ATOM 698 O O . THR A 1 91 ? -12.642 -6.922 14.842 1.00 94.25 91 THR A O 1
ATOM 701 N N . PRO A 1 92 ? -13.601 -7.613 16.755 1.00 94.31 92 PRO A N 1
ATOM 702 C CA . PRO A 1 92 ? -12.584 -8.627 17.025 1.00 94.31 92 PRO A CA 1
ATOM 703 C C . PRO A 1 92 ? -12.394 -9.629 15.879 1.00 94.31 92 PRO A C 1
ATOM 705 O O . PRO A 1 92 ? -13.347 -10.225 15.380 1.00 94.31 92 PRO A O 1
ATOM 708 N N . ILE A 1 93 ? -11.136 -9.876 15.511 1.00 92.75 93 ILE A N 1
ATOM 709 C CA . ILE A 1 93 ? -10.775 -10.744 14.384 1.00 92.75 93 ILE A CA 1
ATOM 710 C C . ILE A 1 93 ? -10.539 -12.181 14.868 1.00 92.75 93 ILE A C 1
ATOM 712 O O . ILE A 1 93 ? -9.658 -12.441 15.690 1.00 92.75 93 ILE A O 1
ATOM 716 N N . ALA A 1 94 ? -11.283 -13.143 14.317 1.00 87.69 94 ALA A N 1
ATOM 717 C CA . ALA A 1 94 ? -11.180 -14.550 14.713 1.00 87.69 94 ALA A CA 1
ATOM 718 C C . ALA A 1 94 ? -9.908 -15.240 14.178 1.00 87.69 94 ALA A C 1
ATOM 720 O O . ALA A 1 94 ? -9.162 -15.827 14.958 1.00 87.69 94 ALA A O 1
ATOM 721 N N . SER A 1 95 ? -9.603 -15.106 12.883 1.00 86.56 95 SER A N 1
ATOM 722 C CA . SER A 1 95 ? -8.459 -15.746 12.208 1.00 86.56 95 SER A CA 1
ATOM 723 C C . SER A 1 95 ? -7.515 -14.704 11.608 1.00 86.56 95 SER A C 1
ATOM 725 O O . SER A 1 95 ? -7.961 -13.663 11.137 1.00 86.56 95 SER A O 1
ATOM 727 N N . ASP A 1 96 ? -6.220 -14.981 11.625 1.00 81.12 96 ASP A N 1
ATOM 728 C CA . ASP A 1 96 ? -5.141 -14.178 11.042 1.00 81.12 96 ASP A CA 1
ATOM 729 C C . ASP A 1 96 ? -4.946 -14.390 9.530 1.00 81.12 96 ASP A C 1
ATOM 731 O O . ASP A 1 96 ? -4.457 -13.489 8.857 1.00 81.12 96 ASP A O 1
ATOM 735 N N . LEU A 1 97 ? -5.386 -15.522 8.971 1.00 85.50 97 LEU A N 1
ATOM 736 C CA . LEU A 1 97 ? -5.209 -15.834 7.550 1.00 85.50 97 LEU A CA 1
ATOM 737 C C . LEU A 1 97 ? -6.301 -15.217 6.661 1.00 85.50 97 LEU A C 1
ATOM 739 O O . LEU A 1 97 ? -7.499 -15.250 6.979 1.00 85.50 97 LEU A O 1
ATOM 743 N N . ILE A 1 98 ? -5.880 -14.686 5.510 1.00 93.75 98 ILE A N 1
ATOM 744 C CA . ILE A 1 98 ? -6.766 -14.208 4.439 1.00 93.75 98 ILE A CA 1
ATOM 745 C C . ILE A 1 98 ? -6.978 -15.357 3.451 1.00 93.75 98 ILE A C 1
ATOM 747 O O . ILE A 1 98 ? -6.018 -15.916 2.923 1.00 93.75 98 ILE A O 1
ATOM 751 N N . ALA A 1 99 ? -8.237 -15.713 3.203 1.00 93.75 99 ALA A N 1
ATOM 752 C CA . ALA A 1 99 ? -8.579 -16.744 2.230 1.00 93.75 99 ALA A CA 1
ATOM 753 C C . ALA A 1 99 ? -8.349 -16.261 0.787 1.00 93.75 99 ALA A C 1
ATOM 755 O O . ALA A 1 99 ? -8.399 -15.065 0.498 1.00 93.75 99 ALA A O 1
ATOM 756 N N . THR A 1 100 ? -8.144 -17.199 -0.135 1.00 95.38 100 THR A N 1
ATOM 757 C CA . THR A 1 100 ? -8.115 -16.914 -1.575 1.00 95.38 100 THR A CA 1
ATOM 758 C C . THR A 1 100 ? -9.421 -16.230 -2.014 1.00 95.38 100 THR A C 1
ATOM 760 O O . THR A 1 100 ? -10.498 -16.587 -1.534 1.00 95.38 100 THR A O 1
ATOM 763 N N . GLY A 1 101 ? -9.334 -15.229 -2.895 1.00 97.44 101 GLY A N 1
ATOM 764 C CA . GLY A 1 101 ? -10.460 -14.391 -3.324 1.00 97.44 101 GLY A CA 1
ATOM 765 C C . GLY A 1 101 ? -11.068 -13.471 -2.254 1.00 97.44 101 GLY A C 1
ATOM 766 O O . GLY A 1 101 ? -12.159 -12.948 -2.476 1.00 97.44 101 GLY A O 1
ATOM 767 N N . ALA A 1 102 ? -10.426 -13.292 -1.091 1.00 96.75 102 ALA A N 1
ATOM 768 C CA . ALA A 1 102 ? -10.972 -12.527 0.034 1.00 96.75 102 ALA A CA 1
ATOM 769 C C . ALA A 1 102 ? -10.182 -11.262 0.421 1.00 96.75 102 ALA A C 1
ATOM 771 O O . ALA A 1 102 ? -10.663 -10.521 1.278 1.00 96.75 102 ALA A O 1
ATOM 772 N N . ALA A 1 103 ? -9.021 -10.994 -0.177 1.00 97.56 103 ALA A N 1
ATOM 773 C CA . ALA A 1 103 ? -8.268 -9.768 0.071 1.00 97.56 103 ALA A CA 1
ATOM 774 C C . ALA A 1 103 ? -8.972 -8.559 -0.566 1.00 97.56 103 ALA A C 1
ATOM 776 O O . ALA A 1 103 ? -9.360 -8.593 -1.735 1.00 97.56 103 ALA A O 1
ATOM 777 N N . ASP A 1 104 ? -9.122 -7.492 0.207 1.00 97.88 104 ASP A N 1
ATOM 778 C CA . ASP A 1 104 ? -9.608 -6.185 -0.236 1.00 97.88 104 ASP A CA 1
ATOM 779 C C . ASP A 1 104 ? -8.525 -5.414 -0.998 1.00 97.88 104 ASP A C 1
ATOM 781 O O . ASP A 1 104 ? -8.830 -4.608 -1.878 1.00 97.88 104 ASP A O 1
ATOM 785 N N . MET A 1 105 ? -7.252 -5.683 -0.694 1.00 98.00 105 MET A N 1
ATOM 786 C CA . MET A 1 105 ? -6.133 -4.961 -1.284 1.00 98.00 105 MET A CA 1
ATOM 787 C C . MET A 1 105 ? -4.860 -5.801 -1.381 1.00 98.00 105 MET A C 1
ATOM 789 O O . MET A 1 105 ? -4.534 -6.573 -0.479 1.00 98.00 105 MET A O 1
ATOM 793 N N . ILE A 1 106 ? -4.092 -5.565 -2.443 1.00 98.62 106 ILE A N 1
ATOM 794 C CA . ILE A 1 106 ? -2.682 -5.930 -2.560 1.00 98.62 106 ILE A CA 1
ATOM 795 C C . ILE A 1 106 ? -1.851 -4.646 -2.622 1.00 98.62 106 ILE A C 1
ATOM 797 O O . ILE A 1 106 ? -2.054 -3.810 -3.501 1.00 98.62 106 ILE A O 1
ATOM 801 N N . ILE A 1 107 ? -0.893 -4.508 -1.710 1.00 98.62 107 ILE A N 1
ATOM 802 C CA . ILE A 1 107 ? 0.147 -3.478 -1.731 1.00 98.62 107 ILE A CA 1
ATOM 803 C C . ILE A 1 107 ? 1.448 -4.172 -2.118 1.00 98.62 107 ILE A C 1
ATOM 805 O O . ILE A 1 107 ? 1.949 -4.991 -1.353 1.00 98.62 107 ILE A O 1
ATOM 809 N N . SER A 1 108 ? 2.020 -3.855 -3.276 1.00 98.31 108 SER A N 1
ATOM 810 C CA . SER A 1 108 ? 3.248 -4.514 -3.720 1.00 98.31 108 SER A CA 1
ATOM 811 C C . SER A 1 108 ? 4.368 -3.552 -4.088 1.00 98.31 108 SER A C 1
ATOM 813 O O . SER A 1 108 ? 4.179 -2.595 -4.837 1.00 98.31 108 SER A O 1
ATOM 815 N N . LEU A 1 109 ? 5.573 -3.848 -3.610 1.00 97.75 109 LEU A N 1
ATOM 816 C CA . LEU A 1 109 ? 6.796 -3.129 -3.982 1.00 97.75 109 LEU A CA 1
ATOM 817 C C . LEU A 1 109 ? 7.500 -3.740 -5.198 1.00 97.7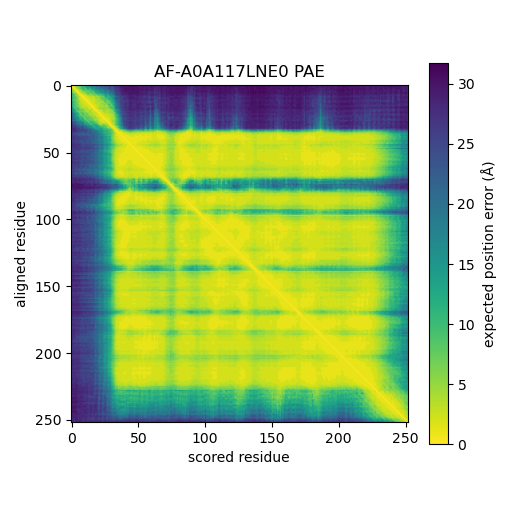5 109 LEU A C 1
ATOM 819 O O . LEU A 1 109 ? 8.538 -3.236 -5.625 1.00 97.75 109 LEU A O 1
ATOM 823 N N . GLU A 1 110 ? 6.926 -4.803 -5.758 1.00 96.50 110 GLU A N 1
ATOM 824 C CA . GLU A 1 110 ? 7.481 -5.548 -6.879 1.00 96.50 110 GLU A CA 1
ATOM 825 C C . GLU A 1 110 ? 6.330 -6.090 -7.768 1.00 96.50 110 GLU A C 1
ATOM 827 O O . GLU A 1 110 ? 5.379 -6.691 -7.252 1.00 96.50 110 GLU A O 1
ATOM 832 N N . PRO A 1 111 ? 6.335 -5.852 -9.092 1.00 97.25 111 PRO A N 1
ATOM 833 C CA . PRO A 1 111 ? 5.173 -6.148 -9.932 1.00 97.25 111 PRO A CA 1
ATOM 834 C C . PRO A 1 111 ? 4.871 -7.650 -10.109 1.00 97.25 111 PRO A C 1
ATOM 836 O O . PRO A 1 111 ? 3.698 -8.020 -10.182 1.00 97.25 111 PRO A O 1
ATOM 839 N N . MET A 1 112 ? 5.874 -8.532 -10.143 1.00 96.12 112 MET A N 1
ATOM 840 C CA . MET A 1 112 ? 5.665 -9.988 -10.181 1.00 96.12 112 MET A CA 1
ATOM 841 C C . MET A 1 112 ? 5.031 -10.485 -8.878 1.00 96.12 112 MET A C 1
ATOM 843 O O . MET A 1 112 ? 4.128 -11.320 -8.923 1.00 96.12 112 MET A O 1
ATOM 847 N N . GLU A 1 113 ? 5.429 -9.936 -7.731 1.00 96.38 113 GLU A N 1
ATOM 848 C CA . GLU A 1 113 ? 4.795 -10.249 -6.447 1.00 96.38 113 GLU A CA 1
ATOM 849 C C . GLU A 1 113 ? 3.354 -9.726 -6.379 1.00 96.38 113 GLU A C 1
ATOM 851 O O . GLU A 1 113 ? 2.469 -10.415 -5.878 1.00 96.38 113 GLU A O 1
ATOM 856 N N . ALA A 1 114 ? 3.055 -8.576 -6.993 1.00 97.81 114 ALA A N 1
ATOM 857 C CA . ALA A 1 114 ? 1.669 -8.120 -7.121 1.00 97.81 114 ALA A CA 1
ATOM 858 C C . ALA A 1 114 ? 0.823 -9.140 -7.902 1.00 97.81 114 ALA A C 1
ATOM 860 O O . ALA A 1 114 ? -0.270 -9.504 -7.468 1.00 97.81 114 ALA A O 1
ATOM 861 N N . LEU A 1 115 ? 1.353 -9.631 -9.031 1.00 97.31 115 LEU A N 1
ATOM 862 C CA . LEU A 1 115 ? 0.701 -10.637 -9.870 1.00 97.31 115 LEU A CA 1
ATOM 863 C C . LEU A 1 115 ? 0.518 -11.976 -9.141 1.00 97.31 115 LEU A C 1
ATOM 865 O O . LEU A 1 115 ? -0.553 -12.577 -9.235 1.00 97.31 115 LEU A O 1
ATOM 869 N N . ARG A 1 116 ? 1.530 -12.429 -8.391 1.00 96.12 116 ARG A N 1
ATOM 870 C CA . ARG A 1 116 ? 1.500 -13.683 -7.622 1.00 96.12 116 ARG A CA 1
ATOM 871 C C . ARG A 1 116 ? 0.298 -13.755 -6.687 1.00 96.12 116 ARG A C 1
ATOM 873 O O . ARG A 1 116 ? -0.334 -14.806 -6.592 1.00 96.12 116 ARG A O 1
ATOM 880 N N . TYR A 1 117 ? -0.030 -12.642 -6.032 1.00 97.19 117 TYR A N 1
ATOM 881 C CA . TYR A 1 117 ? -1.107 -12.580 -5.047 1.00 97.19 117 TYR A CA 1
ATOM 882 C C . TYR A 1 117 ? -2.480 -12.217 -5.630 1.00 97.19 117 TYR A C 1
ATOM 884 O O . TYR A 1 117 ? -3.469 -12.283 -4.902 1.00 97.19 117 TYR A O 1
ATOM 892 N N . VAL A 1 118 ? -2.602 -11.943 -6.938 1.00 97.94 118 VAL A N 1
ATOM 893 C CA . VAL A 1 118 ? -3.903 -11.697 -7.604 1.00 97.94 118 VAL A CA 1
ATOM 894 C C . VAL A 1 118 ? -4.971 -12.757 -7.287 1.00 97.94 118 VAL A C 1
ATOM 896 O O . VAL A 1 118 ? -6.113 -12.358 -7.069 1.00 97.94 118 VAL A O 1
ATOM 899 N N . PRO A 1 119 ? -4.677 -14.073 -7.195 1.00 97.88 119 PRO A N 1
ATOM 900 C CA . PRO A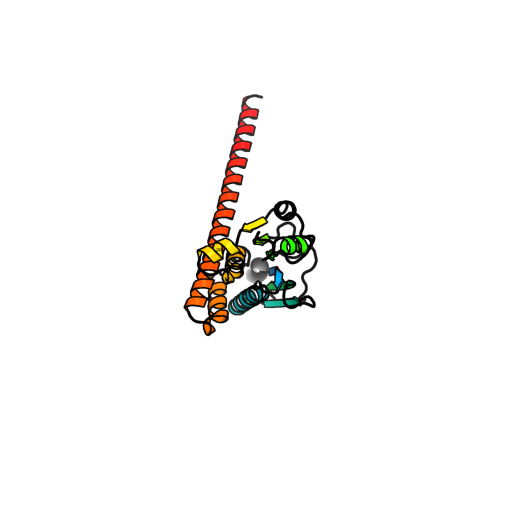 1 119 ? -5.686 -15.068 -6.823 1.00 97.88 119 PRO A CA 1
ATOM 901 C C . PRO A 1 119 ? -6.332 -14.833 -5.447 1.00 97.88 119 PRO A C 1
ATOM 903 O O . PRO A 1 119 ? -7.452 -15.282 -5.211 1.00 97.88 119 PRO A O 1
ATOM 906 N N . TRP A 1 120 ? -5.661 -14.135 -4.527 1.00 97.75 120 TRP A N 1
ATOM 907 C CA . TRP A 1 120 ? -6.221 -13.784 -3.221 1.00 97.75 120 TRP A CA 1
ATOM 908 C C . TRP A 1 120 ? -7.145 -12.574 -3.270 1.00 97.75 120 TRP A C 1
ATOM 910 O O . TRP A 1 120 ? -7.947 -12.408 -2.354 1.00 97.75 120 TRP A O 1
ATOM 920 N N . LEU A 1 121 ? -7.058 -11.749 -4.309 1.00 98.38 121 LEU A N 1
ATOM 921 C CA . LEU A 1 121 ? -7.815 -10.511 -4.422 1.00 98.38 121 LEU A CA 1
ATOM 922 C C . LEU A 1 121 ? -9.297 -10.783 -4.707 1.00 98.38 121 LEU A C 1
ATOM 924 O O . LEU A 1 121 ? -9.647 -11.618 -5.544 1.00 98.38 121 LEU A O 1
ATOM 928 N N . LYS A 1 122 ? -10.178 -10.039 -4.036 1.00 97.81 122 LYS A N 1
ATOM 929 C CA . LYS A 1 122 ? -11.598 -9.950 -4.392 1.00 97.81 122 LYS A CA 1
ATOM 930 C C . LYS A 1 122 ? -11.766 -9.387 -5.812 1.00 97.81 122 LYS A C 1
ATOM 932 O O . LYS A 1 122 ? -10.902 -8.644 -6.274 1.00 97.81 122 LYS A O 1
ATOM 937 N N . PRO A 1 123 ? -12.899 -9.647 -6.490 1.00 96.06 123 PRO A N 1
ATOM 938 C CA . PRO A 1 123 ? -13.184 -9.048 -7.798 1.00 96.06 123 PRO A CA 1
ATOM 939 C C . PRO A 1 123 ? -13.053 -7.515 -7.821 1.00 96.06 123 PRO A C 1
ATOM 941 O O . PRO A 1 123 ? -12.449 -6.973 -8.740 1.00 96.06 123 PRO A O 1
ATOM 944 N N . GLU A 1 124 ? -13.532 -6.854 -6.761 1.00 94.88 124 GLU A N 1
ATOM 945 C CA . GLU A 1 124 ? -13.471 -5.395 -6.569 1.00 94.88 124 GLU A CA 1
ATOM 946 C C . GLU A 1 124 ? -12.280 -4.943 -5.704 1.00 94.88 124 GLU A C 1
ATOM 948 O O . GLU A 1 124 ? -12.255 -3.819 -5.206 1.00 94.88 124 GLU A O 1
ATOM 953 N N . GLY A 1 125 ? -11.308 -5.825 -5.463 1.00 96.62 125 GLY A N 1
ATOM 954 C CA . GLY A 1 125 ? -10.139 -5.490 -4.659 1.00 96.62 125 GLY A CA 1
ATOM 955 C C . GLY A 1 125 ? -9.165 -4.575 -5.403 1.00 96.62 125 GLY A C 1
ATOM 956 O O . GLY A 1 125 ? -9.103 -4.563 -6.634 1.00 96.62 125 GLY A O 1
ATOM 957 N N . TRP A 1 126 ? -8.374 -3.827 -4.639 1.00 97.94 126 TRP A N 1
ATOM 958 C CA . TRP A 1 126 ? -7.404 -2.868 -5.164 1.00 97.94 126 TRP A CA 1
ATOM 959 C C . TRP A 1 126 ? -6.005 -3.463 -5.293 1.00 97.94 126 TRP A C 1
ATOM 961 O O . TRP A 1 126 ? -5.513 -4.110 -4.373 1.00 97.94 126 TRP A O 1
ATOM 971 N N . ILE A 1 127 ? -5.311 -3.166 -6.391 1.00 98.50 127 ILE A N 1
ATOM 972 C CA . ILE A 1 127 ? -3.865 -3.412 -6.510 1.00 98.50 127 ILE A CA 1
ATOM 973 C C . ILE A 1 127 ? -3.130 -2.077 -6.508 1.00 98.50 127 ILE A C 1
ATOM 975 O O . ILE A 1 127 ? -3.314 -1.273 -7.414 1.00 98.50 127 ILE A O 1
ATOM 979 N N . ILE A 1 128 ? -2.255 -1.845 -5.536 1.00 98.50 128 ILE A N 1
ATOM 980 C CA . ILE A 1 128 ? -1.362 -0.686 -5.500 1.00 98.50 128 ILE A CA 1
ATOM 981 C C . ILE A 1 128 ? 0.059 -1.212 -5.604 1.00 98.50 128 ILE A C 1
ATOM 983 O O . ILE A 1 128 ? 0.530 -1.904 -4.703 1.00 98.50 128 ILE A O 1
ATOM 987 N N . THR A 1 129 ? 0.741 -0.926 -6.710 1.00 98.31 129 THR A N 1
ATOM 988 C CA . THR A 1 129 ? 2.029 -1.558 -6.988 1.00 98.31 129 THR A CA 1
ATOM 989 C C . THR A 1 129 ? 3.062 -0.636 -7.625 1.00 98.31 129 THR A C 1
ATOM 991 O O . THR A 1 129 ? 2.745 0.211 -8.467 1.00 98.31 129 THR A O 1
ATOM 994 N N . ASN A 1 130 ? 4.318 -0.825 -7.217 1.00 98.06 130 ASN A N 1
ATOM 995 C CA . ASN A 1 130 ? 5.477 -0.335 -7.951 1.00 98.06 130 ASN A CA 1
ATOM 996 C C . ASN A 1 130 ? 5.639 -1.111 -9.271 1.00 98.06 130 ASN A C 1
ATOM 998 O O . ASN A 1 130 ? 5.438 -2.322 -9.308 1.00 98.06 130 ASN A O 1
ATOM 1002 N N . ASN A 1 131 ? 6.029 -0.436 -10.350 1.00 96.56 131 ASN A N 1
ATOM 1003 C CA . ASN A 1 131 ? 6.244 -1.059 -11.660 1.00 96.56 131 ASN A CA 1
ATOM 1004 C C . ASN A 1 131 ? 7.711 -1.401 -11.961 1.00 96.56 131 ASN A C 1
ATOM 1006 O O . ASN A 1 131 ? 7.991 -1.950 -13.027 1.00 96.56 131 ASN A O 1
ATOM 1010 N N . HIS A 1 132 ? 8.634 -1.083 -11.053 1.00 95.56 132 HIS A N 1
ATOM 1011 C CA . HIS A 1 132 ? 10.044 -1.413 -11.209 1.00 95.56 132 HIS A CA 1
ATOM 1012 C C . HIS A 1 132 ? 10.300 -2.871 -10.781 1.00 95.56 132 HIS A C 1
ATOM 1014 O O . HIS A 1 132 ? 10.063 -3.214 -9.619 1.00 95.56 132 HIS A O 1
ATOM 1020 N N . PRO A 1 133 ? 10.783 -3.745 -11.682 1.00 94.38 133 PRO A N 1
ATOM 1021 C CA . PRO A 1 133 ? 11.035 -5.143 -11.356 1.00 94.38 133 PRO A CA 1
ATOM 1022 C C . PRO A 1 133 ? 12.314 -5.312 -10.532 1.00 94.38 133 PRO A C 1
ATOM 1024 O O . PRO A 1 133 ? 13.351 -4.720 -10.842 1.00 94.38 133 PRO A O 1
ATOM 1027 N N . PHE A 1 134 ? 12.288 -6.189 -9.531 1.00 92.50 134 PHE A N 1
ATOM 1028 C CA . PHE A 1 134 ? 13.511 -6.574 -8.825 1.00 92.50 134 PHE A CA 1
ATOM 1029 C C . PHE A 1 134 ? 14.154 -7.778 -9.526 1.00 92.50 134 PHE A C 1
ATOM 1031 O O . PHE A 1 134 ? 13.749 -8.922 -9.339 1.00 92.50 134 PHE A O 1
ATOM 1038 N N . LEU A 1 135 ? 15.162 -7.527 -10.365 1.00 91.19 135 LEU A N 1
ATOM 1039 C CA . LEU A 1 135 ? 15.775 -8.546 -11.226 1.00 91.19 135 LEU A CA 1
ATOM 1040 C C . LEU A 1 135 ? 16.798 -9.416 -10.473 1.00 91.19 135 LEU A C 1
ATOM 1042 O O . LEU A 1 135 ? 18.009 -9.236 -10.594 1.00 91.19 135 LEU A O 1
ATOM 1046 N N . ASN A 1 136 ? 16.307 -10.378 -9.696 1.00 85.12 136 ASN A N 1
ATOM 1047 C CA . ASN A 1 136 ? 17.106 -11.349 -8.931 1.00 85.12 136 ASN A CA 1
ATOM 1048 C C . ASN A 1 136 ? 16.902 -12.810 -9.358 1.00 85.12 136 ASN A C 1
ATOM 1050 O O . ASN A 1 136 ? 17.491 -13.709 -8.758 1.00 85.12 136 ASN A O 1
ATOM 1054 N N . ILE A 1 137 ? 16.081 -13.047 -10.382 1.00 83.19 137 ILE A N 1
ATOM 1055 C CA . ILE A 1 137 ? 15.827 -14.366 -10.961 1.00 83.19 137 ILE A CA 1
ATOM 1056 C C . ILE A 1 137 ? 16.196 -14.368 -12.451 1.00 83.19 137 ILE A C 1
ATOM 1058 O O . ILE A 1 137 ? 15.995 -13.364 -13.134 1.00 83.19 137 ILE A O 1
ATOM 1062 N N . PRO A 1 138 ? 16.713 -15.488 -12.989 1.00 81.44 138 PRO A N 1
ATOM 1063 C CA . PRO A 1 138 ? 17.155 -15.555 -14.382 1.00 81.44 138 PRO A CA 1
ATOM 1064 C C . PRO A 1 138 ? 16.002 -15.489 -15.397 1.00 81.44 138 PRO A C 1
ATOM 1066 O O . PRO A 1 138 ? 16.211 -15.044 -16.518 1.00 81.44 138 PRO A O 1
ATOM 1069 N N . ASN A 1 139 ? 14.793 -15.903 -15.005 1.00 87.62 139 ASN A N 1
ATOM 1070 C CA . ASN A 1 139 ? 13.626 -16.015 -15.886 1.00 87.62 139 ASN A CA 1
ATOM 1071 C C . ASN A 1 139 ? 12.494 -15.078 -15.444 1.00 87.62 139 ASN A C 1
ATOM 1073 O O . ASN A 1 139 ? 11.348 -15.506 -15.306 1.00 87.62 139 ASN A O 1
ATOM 1077 N N . TYR A 1 140 ? 12.822 -13.817 -15.163 1.00 92.31 140 TYR A N 1
ATOM 1078 C CA . TYR A 1 140 ? 11.810 -12.815 -14.842 1.00 92.31 140 TYR A CA 1
ATOM 1079 C C . TYR A 1 140 ? 10.908 -12.582 -16.075 1.00 92.31 140 TYR A C 1
ATOM 1081 O O . TYR A 1 140 ? 11.445 -12.305 -17.154 1.00 92.31 140 TYR A O 1
ATOM 1089 N N . PRO A 1 141 ? 9.570 -12.717 -15.972 1.00 92.12 141 PRO A N 1
ATOM 1090 C CA . PRO A 1 141 ? 8.683 -12.543 -17.121 1.00 92.12 141 PRO A CA 1
ATOM 1091 C C . PRO A 1 141 ? 8.779 -11.129 -17.713 1.00 92.12 141 PRO A C 1
ATOM 1093 O O . PRO A 1 141 ? 9.087 -10.182 -16.988 1.00 92.12 141 PRO A O 1
ATOM 1096 N N . PRO A 1 142 ? 8.480 -10.928 -19.008 1.00 94.69 142 PRO A N 1
ATOM 1097 C CA . PRO A 1 142 ? 8.452 -9.588 -19.579 1.00 94.69 142 PRO A CA 1
ATOM 1098 C C . PRO A 1 142 ? 7.533 -8.668 -18.767 1.00 94.69 142 PRO A C 1
ATOM 1100 O O . PRO A 1 142 ? 6.366 -8.980 -18.536 1.00 94.69 142 PRO A O 1
ATOM 1103 N N . ILE A 1 143 ? 8.052 -7.510 -18.350 1.00 95.25 143 ILE A N 1
ATOM 1104 C CA . ILE A 1 143 ? 7.325 -6.593 -17.460 1.00 95.25 143 ILE A CA 1
ATOM 1105 C C . ILE A 1 143 ? 5.956 -6.191 -18.026 1.00 95.25 143 ILE A C 1
ATOM 1107 O O . ILE A 1 143 ? 4.980 -6.095 -17.288 1.00 95.25 143 ILE A O 1
ATOM 1111 N N . ASN A 1 144 ? 5.853 -6.024 -19.346 1.00 96.06 144 ASN A N 1
ATOM 1112 C CA . ASN A 1 144 ? 4.592 -5.683 -19.998 1.00 96.06 144 ASN A CA 1
ATOM 1113 C C . ASN A 1 144 ? 3.528 -6.770 -19.821 1.00 96.06 144 ASN A C 1
ATOM 1115 O O . ASN A 1 144 ? 2.365 -6.426 -19.638 1.00 96.06 144 ASN A O 1
ATOM 1119 N N . ASP A 1 145 ? 3.904 -8.048 -19.818 1.00 97.12 145 ASP A N 1
ATOM 1120 C CA . ASP A 1 145 ? 2.958 -9.152 -19.632 1.00 97.12 145 ASP A CA 1
ATOM 1121 C C . ASP A 1 145 ? 2.396 -9.129 -18.209 1.00 97.12 145 ASP A C 1
ATOM 1123 O O . ASP A 1 145 ? 1.182 -9.197 -18.014 1.00 97.12 145 ASP A O 1
ATOM 1127 N N . ILE A 1 146 ? 3.268 -8.914 -17.219 1.00 97.38 146 ILE A N 1
ATOM 1128 C CA . ILE A 1 146 ? 2.886 -8.779 -15.808 1.00 97.38 146 ILE A CA 1
ATOM 1129 C C . ILE A 1 146 ? 1.923 -7.602 -15.626 1.00 97.38 146 ILE A C 1
ATOM 1131 O O . ILE A 1 146 ? 0.837 -7.750 -15.061 1.00 97.38 146 ILE A O 1
ATOM 1135 N N . LEU A 1 147 ? 2.294 -6.425 -16.138 1.00 97.38 147 LEU A N 1
ATOM 1136 C CA . LEU A 1 147 ? 1.472 -5.224 -16.018 1.00 97.38 147 LEU A CA 1
ATOM 1137 C C . LEU A 1 147 ? 0.142 -5.363 -16.769 1.00 97.38 147 LEU A C 1
ATOM 1139 O O . LEU A 1 147 ? -0.868 -4.850 -16.293 1.00 97.38 147 LEU A O 1
ATOM 1143 N N . ASN A 1 148 ? 0.115 -6.050 -17.913 1.00 97.75 148 ASN A N 1
ATOM 1144 C CA . ASN A 1 148 ? -1.116 -6.313 -18.656 1.00 97.75 148 ASN A CA 1
ATOM 1145 C C . ASN A 1 148 ? -2.066 -7.225 -17.871 1.00 97.75 148 ASN A C 1
ATOM 1147 O O . ASN A 1 148 ? -3.260 -6.943 -17.837 1.00 97.75 148 ASN A O 1
ATOM 1151 N N . GLU A 1 149 ? -1.566 -8.267 -17.200 1.00 97.50 149 GLU A N 1
ATOM 1152 C CA . GLU A 1 149 ? -2.393 -9.112 -16.327 1.00 97.50 149 GLU A CA 1
ATOM 1153 C C . GLU A 1 149 ? -2.963 -8.337 -15.130 1.00 97.50 149 GLU A C 1
ATOM 1155 O O . GLU A 1 149 ? -4.151 -8.468 -14.821 1.00 97.50 149 GLU A O 1
ATOM 1160 N N . ILE A 1 150 ? -2.157 -7.479 -14.493 1.00 97.50 150 ILE A N 1
ATOM 1161 C CA . ILE A 1 150 ? -2.607 -6.615 -13.387 1.00 97.50 150 ILE A CA 1
ATOM 1162 C C . ILE A 1 150 ? -3.703 -5.656 -13.865 1.00 97.50 150 ILE A C 1
ATOM 1164 O O . ILE A 1 150 ? -4.737 -5.529 -13.212 1.00 97.50 150 ILE A O 1
ATOM 1168 N N . LYS A 1 151 ? -3.521 -5.029 -15.033 1.00 96.81 151 LYS A N 1
ATOM 1169 C CA . LYS A 1 151 ? -4.481 -4.079 -15.623 1.00 96.81 151 LYS A CA 1
ATOM 1170 C C . LYS A 1 151 ? -5.824 -4.701 -16.008 1.00 96.81 151 LYS A C 1
ATOM 1172 O O . LYS A 1 151 ? -6.768 -3.959 -16.251 1.00 96.81 151 LYS A O 1
ATOM 1177 N N . LYS A 1 152 ? -5.946 -6.034 -16.044 1.00 96.56 152 LYS A N 1
ATOM 1178 C CA . LYS A 1 152 ? -7.252 -6.705 -16.186 1.00 96.56 152 LYS A CA 1
ATOM 1179 C C . LYS A 1 152 ? -8.128 -6.561 -14.940 1.00 96.56 152 LYS A C 1
ATOM 1181 O O . LYS A 1 152 ? -9.311 -6.882 -15.008 1.00 96.56 152 LYS A O 1
ATOM 1186 N N . ARG A 1 153 ? -7.563 -6.163 -13.793 1.00 96.44 153 ARG A N 1
ATOM 1187 C CA . ARG A 1 153 ? -8.345 -5.865 -12.589 1.00 96.44 153 ARG A CA 1
ATOM 1188 C C . ARG A 1 153 ? -8.953 -4.464 -12.694 1.00 96.44 153 ARG A C 1
ATOM 1190 O O . ARG A 1 153 ? -8.246 -3.547 -13.123 1.00 96.44 153 ARG A O 1
ATOM 1197 N N . PRO A 1 154 ? -10.216 -4.287 -12.265 1.00 93.31 154 PRO A N 1
ATOM 1198 C CA . PRO A 1 154 ? -10.910 -3.008 -12.399 1.00 93.31 154 PRO A CA 1
ATOM 1199 C C . PRO A 1 154 ? -10.207 -1.893 -11.619 1.00 93.31 154 PRO A C 1
ATOM 1201 O O . PRO A 1 154 ? -10.082 -0.784 -12.123 1.00 93.31 154 PRO A O 1
ATOM 1204 N N . HIS A 1 155 ? -9.666 -2.211 -10.439 1.00 95.62 155 HIS A N 1
ATOM 1205 C CA . HIS A 1 155 ? -9.090 -1.221 -9.535 1.00 95.62 155 HIS A CA 1
ATOM 1206 C C . HIS A 1 155 ? -7.592 -1.436 -9.352 1.00 95.62 155 HIS A C 1
ATOM 1208 O O . HIS A 1 155 ? -7.149 -2.375 -8.683 1.00 95.62 155 HIS A O 1
ATOM 1214 N N . HIS A 1 156 ? -6.782 -0.561 -9.949 1.00 96.88 156 HIS A N 1
ATOM 1215 C CA . HIS A 1 156 ? -5.333 -0.651 -9.820 1.00 96.88 156 HIS A CA 1
ATOM 1216 C C . HIS A 1 156 ? -4.631 0.710 -9.893 1.00 96.88 156 HIS A C 1
ATOM 1218 O O . HIS A 1 156 ? -4.933 1.563 -10.725 1.00 96.88 156 HIS A O 1
ATOM 1224 N N . ILE A 1 157 ? -3.590 0.892 -9.087 1.00 97.19 157 ILE A N 1
ATOM 1225 C CA . ILE A 1 157 ? -2.678 2.035 -9.120 1.00 97.19 157 ILE A CA 1
ATOM 1226 C C . ILE A 1 157 ? -1.271 1.485 -9.345 1.00 97.19 157 ILE A C 1
ATOM 1228 O O . ILE A 1 157 ? -0.725 0.769 -8.513 1.00 97.19 157 ILE A O 1
ATOM 1232 N N . ILE A 1 158 ? -0.697 1.815 -10.499 1.00 97.31 158 ILE A N 1
ATOM 1233 C CA . ILE A 1 158 ? 0.631 1.371 -10.927 1.00 97.31 158 ILE A CA 1
ATOM 1234 C C . ILE A 1 158 ? 1.483 2.628 -11.079 1.00 97.31 158 ILE A C 1
ATOM 1236 O O . ILE A 1 158 ? 1.069 3.547 -11.788 1.00 97.31 158 ILE A O 1
ATOM 1240 N N . MET A 1 159 ? 2.645 2.675 -10.429 1.00 97.06 159 MET A N 1
ATOM 1241 C CA . MET A 1 159 ? 3.551 3.830 -10.471 1.00 97.06 159 MET A CA 1
ATOM 1242 C C . MET A 1 159 ? 5.018 3.404 -10.413 1.00 97.06 159 MET A C 1
ATOM 1244 O O . MET A 1 159 ? 5.316 2.309 -9.947 1.00 97.06 159 MET A O 1
ATOM 1248 N N . ASN A 1 160 ? 5.928 4.283 -10.837 1.00 97.44 160 ASN A N 1
ATOM 1249 C CA . ASN A 1 160 ? 7.365 4.105 -10.627 1.00 97.44 160 ASN A CA 1
ATOM 1250 C C . ASN A 1 160 ? 7.765 4.725 -9.283 1.00 97.44 160 ASN A C 1
ATOM 1252 O O . ASN A 1 160 ? 8.192 5.878 -9.211 1.00 97.44 160 ASN A O 1
ATOM 1256 N N . ALA A 1 161 ? 7.550 3.978 -8.201 1.00 98.00 161 ALA A N 1
ATOM 1257 C CA . ALA A 1 161 ? 7.775 4.465 -6.844 1.00 98.00 161 ALA A CA 1
ATOM 1258 C C . ALA A 1 161 ? 9.253 4.785 -6.576 1.00 98.00 161 ALA A C 1
ATOM 1260 O O . ALA A 1 161 ? 9.540 5.714 -5.823 1.00 98.00 161 ALA A O 1
ATOM 1261 N N . ASP A 1 162 ? 10.175 4.060 -7.214 1.00 97.25 162 ASP A N 1
ATOM 1262 C CA . ASP A 1 162 ? 11.617 4.280 -7.070 1.00 97.25 162 ASP A CA 1
ATOM 1263 C C . ASP A 1 162 ? 12.054 5.609 -7.687 1.00 97.25 162 ASP A C 1
ATOM 1265 O O . ASP A 1 162 ? 12.825 6.356 -7.086 1.00 97.25 162 ASP A O 1
ATOM 1269 N N . GLU A 1 163 ? 11.530 5.942 -8.867 1.00 97.50 163 GLU A N 1
ATOM 1270 C CA . GLU A 1 163 ? 11.796 7.226 -9.515 1.00 97.50 163 GLU A CA 1
ATOM 1271 C C . GLU A 1 163 ? 11.239 8.396 -8.705 1.00 97.50 163 GLU A C 1
ATOM 1273 O O . GLU A 1 163 ? 11.972 9.344 -8.435 1.00 97.50 163 GLU A O 1
ATOM 1278 N N . ILE A 1 164 ? 10.000 8.282 -8.221 1.00 97.56 164 ILE A N 1
ATOM 1279 C CA . ILE A 1 164 ? 9.378 9.301 -7.363 1.00 97.56 164 ILE A CA 1
ATOM 1280 C C . ILE A 1 164 ? 10.201 9.503 -6.084 1.00 97.56 164 ILE A C 1
ATOM 1282 O O . ILE A 1 164 ? 10.481 10.629 -5.676 1.00 97.56 164 ILE A O 1
ATOM 1286 N N . ALA A 1 165 ? 10.619 8.413 -5.440 1.00 97.12 165 ALA A N 1
ATOM 1287 C CA . ALA A 1 165 ? 11.419 8.477 -4.224 1.00 97.12 165 ALA A CA 1
ATOM 1288 C C . ALA A 1 165 ? 12.803 9.105 -4.481 1.00 97.12 165 ALA A C 1
ATOM 1290 O O . ALA A 1 165 ? 13.289 9.903 -3.676 1.00 97.12 165 ALA A O 1
ATOM 1291 N N . ARG A 1 166 ? 13.416 8.806 -5.633 1.00 96.88 166 ARG A N 1
ATOM 1292 C CA . ARG A 1 166 ? 14.675 9.415 -6.077 1.00 96.88 166 ARG A CA 1
ATOM 1293 C C . ARG A 1 166 ? 14.539 10.916 -6.331 1.00 96.88 166 ARG A C 1
ATOM 1295 O O . ARG A 1 166 ? 15.407 11.666 -5.896 1.00 96.88 166 ARG A O 1
ATOM 1302 N N . GLU A 1 167 ? 13.464 11.361 -6.976 1.00 96.56 167 GLU A N 1
ATOM 1303 C CA . GLU A 1 167 ? 13.171 12.788 -7.196 1.00 96.56 167 GLU A CA 1
ATOM 1304 C C . GLU A 1 167 ? 12.984 13.556 -5.883 1.00 96.56 167 GLU A C 1
ATOM 1306 O O . GLU A 1 167 ? 13.381 14.715 -5.775 1.00 96.56 167 GLU A O 1
ATOM 1311 N N . LEU A 1 168 ? 12.444 12.892 -4.857 1.00 93.81 168 LEU A N 1
ATOM 1312 C CA . LEU A 1 168 ? 12.335 13.435 -3.502 1.00 93.81 168 LEU A CA 1
ATOM 1313 C C . LEU A 1 168 ? 13.665 13.419 -2.729 1.00 93.81 168 LEU A C 1
ATOM 1315 O O . LEU A 1 168 ? 13.727 13.948 -1.623 1.00 93.81 168 LEU A O 1
ATOM 1319 N N . GLY A 1 169 ? 14.732 12.845 -3.291 1.00 91.31 169 GLY A N 1
ATOM 1320 C CA . GLY A 1 169 ? 16.064 12.799 -2.686 1.00 91.31 169 GLY A CA 1
ATOM 1321 C C . GLY A 1 169 ? 16.334 11.570 -1.813 1.00 91.31 169 GLY A C 1
ATOM 1322 O O . GLY A 1 169 ? 17.315 11.562 -1.070 1.00 91.31 169 GLY A O 1
ATOM 1323 N N . SER A 1 170 ? 15.503 10.522 -1.877 1.00 90.44 170 SER A N 1
ATOM 1324 C CA . SER A 1 170 ? 15.720 9.283 -1.120 1.00 90.44 170 SER A CA 1
ATOM 1325 C C . SER A 1 170 ? 15.156 8.053 -1.827 1.00 90.44 170 SER A C 1
ATOM 1327 O O . SER A 1 170 ? 13.995 7.698 -1.651 1.00 90.44 170 SER A O 1
ATOM 1329 N N . GLU A 1 171 ? 16.013 7.300 -2.517 1.00 86.50 171 GLU A N 1
ATOM 1330 C CA . GLU A 1 171 ? 15.646 6.012 -3.139 1.00 86.50 171 GLU A CA 1
ATOM 1331 C C . GLU A 1 171 ? 15.077 4.997 -2.127 1.00 86.50 171 GLU A C 1
ATOM 1333 O O . GLU A 1 171 ? 14.294 4.119 -2.471 1.00 86.50 171 GLU A O 1
ATOM 1338 N N . LYS A 1 172 ? 15.415 5.140 -0.839 1.00 90.94 172 LYS A N 1
ATOM 1339 C CA . LYS A 1 172 ? 14.935 4.255 0.235 1.00 90.94 172 LYS A CA 1
ATOM 1340 C C . LYS A 1 172 ? 13.473 4.492 0.626 1.00 90.94 172 LYS A C 1
ATOM 1342 O O . LYS A 1 172 ? 12.960 3.730 1.440 1.00 90.94 172 LYS A O 1
ATOM 1347 N N . ALA A 1 173 ? 12.832 5.543 0.112 1.00 96.50 173 ALA A N 1
ATOM 1348 C CA . ALA A 1 173 ? 11.471 5.934 0.479 1.00 96.50 173 ALA A CA 1
ATOM 1349 C C . ALA A 1 173 ? 10.390 5.418 -0.493 1.00 96.50 173 ALA A C 1
ATOM 1351 O O . ALA A 1 173 ? 9.217 5.753 -0.322 1.00 96.50 173 ALA A O 1
ATOM 1352 N N . ALA A 1 174 ? 10.742 4.589 -1.485 1.00 97.94 174 ALA A N 1
ATOM 1353 C CA . ALA A 1 174 ? 9.790 4.033 -2.457 1.00 97.94 174 ALA A CA 1
ATOM 1354 C C . ALA A 1 174 ? 8.616 3.299 -1.786 1.00 97.94 174 ALA A C 1
ATOM 1356 O O . ALA A 1 174 ? 7.465 3.420 -2.203 1.00 97.94 174 ALA A O 1
ATOM 1357 N N . ASN A 1 175 ? 8.876 2.611 -0.673 1.00 98.25 175 ASN A N 1
ATOM 1358 C CA . ASN A 1 175 ? 7.838 1.954 0.115 1.00 98.25 175 ASN A CA 1
ATOM 1359 C C . ASN A 1 175 ? 6.802 2.926 0.701 1.00 98.25 175 ASN A C 1
ATOM 1361 O O . ASN A 1 175 ? 5.622 2.586 0.773 1.00 98.25 175 ASN A O 1
ATOM 1365 N N . MET A 1 176 ? 7.217 4.136 1.085 1.00 98.62 176 MET A N 1
ATOM 1366 C CA . MET A 1 176 ? 6.301 5.173 1.560 1.00 98.62 176 MET A CA 1
ATOM 1367 C C . MET A 1 176 ? 5.481 5.771 0.423 1.00 98.62 176 MET A C 1
ATOM 1369 O O . MET A 1 176 ? 4.317 6.083 0.644 1.00 98.62 176 MET A O 1
ATOM 1373 N N . VAL A 1 177 ? 6.033 5.874 -0.790 1.00 98.75 177 VAL A N 1
ATOM 1374 C CA . VAL A 1 177 ? 5.263 6.298 -1.973 1.00 98.75 177 VAL A CA 1
ATOM 1375 C C . VAL A 1 177 ? 4.124 5.310 -2.243 1.00 98.75 177 VAL A C 1
ATOM 1377 O O . VAL A 1 177 ? 2.965 5.707 -2.354 1.00 98.75 177 VAL A O 1
ATOM 1380 N N . VAL A 1 178 ? 4.420 4.007 -2.265 1.00 98.62 178 VAL A N 1
ATOM 1381 C CA . VAL A 1 178 ? 3.395 2.972 -2.479 1.00 98.62 178 VAL A CA 1
ATOM 1382 C C . VAL A 1 178 ? 2.364 2.959 -1.342 1.00 98.62 178 VAL A C 1
ATOM 1384 O O . VAL A 1 178 ? 1.162 2.936 -1.612 1.00 98.62 178 VAL A O 1
ATOM 1387 N N . LEU A 1 179 ? 2.798 3.051 -0.077 1.00 98.75 179 LEU A N 1
ATOM 1388 C CA . LEU A 1 179 ? 1.884 3.176 1.067 1.00 98.75 179 LEU A CA 1
ATOM 1389 C C . LEU A 1 179 ? 1.003 4.430 0.955 1.00 98.75 179 LEU A C 1
ATOM 1391 O O . LEU A 1 179 ? -0.195 4.364 1.215 1.00 98.75 179 LEU A O 1
ATOM 1395 N N . GLY A 1 180 ? 1.579 5.552 0.526 1.00 98.62 180 GLY A N 1
ATOM 1396 C CA . GLY A 1 180 ? 0.887 6.815 0.296 1.00 98.62 180 GLY A CA 1
ATOM 1397 C C . GLY A 1 180 ? -0.291 6.653 -0.650 1.00 98.62 180 GLY A C 1
ATOM 1398 O O . GLY A 1 180 ? -1.414 7.039 -0.321 1.00 98.62 180 GLY A O 1
ATOM 1399 N N . ALA A 1 181 ? -0.056 5.998 -1.785 1.00 98.31 181 ALA A N 1
ATOM 1400 C CA . ALA A 1 181 ? -1.109 5.683 -2.740 1.00 98.31 181 ALA A CA 1
ATOM 1401 C C . ALA A 1 181 ? -2.173 4.744 -2.149 1.00 98.31 181 ALA A C 1
ATOM 1403 O O . ALA A 1 181 ? -3.371 4.963 -2.339 1.00 98.31 181 ALA A O 1
ATOM 1404 N N . ALA A 1 182 ? -1.748 3.747 -1.368 1.00 98.12 182 ALA A N 1
ATOM 1405 C CA . ALA A 1 182 ? -2.649 2.806 -0.711 1.00 98.12 182 ALA A CA 1
ATOM 1406 C C . ALA A 1 182 ? -3.555 3.466 0.343 1.00 98.12 182 ALA A C 1
ATOM 1408 O O . ALA A 1 182 ? -4.675 2.997 0.537 1.00 98.12 182 ALA A O 1
ATOM 1409 N N . THR A 1 183 ? -3.149 4.582 0.973 1.00 97.00 183 THR A N 1
ATOM 1410 C CA . THR A 1 183 ? -3.951 5.267 2.016 1.00 97.00 183 THR A CA 1
ATOM 1411 C C . THR A 1 183 ? -5.371 5.621 1.585 1.00 97.00 183 THR A C 1
ATOM 1413 O O . THR A 1 183 ? -6.257 5.751 2.428 1.00 97.00 183 THR A O 1
ATOM 1416 N N . ARG A 1 184 ? -5.631 5.744 0.278 1.00 90.56 184 ARG A N 1
ATOM 1417 C CA . ARG A 1 184 ? -6.981 5.997 -0.232 1.00 90.56 184 ARG A CA 1
ATOM 1418 C C . ARG A 1 184 ? -7.953 4.837 -0.048 1.00 90.56 184 ARG A C 1
ATOM 1420 O O . ARG A 1 184 ? -9.156 5.080 -0.036 1.00 90.56 184 ARG A O 1
ATOM 1427 N N . CYS A 1 185 ? -7.417 3.639 0.133 1.00 89.12 185 CYS A N 1
ATOM 1428 C CA . CYS A 1 185 ? -8.149 2.384 0.166 1.00 89.12 185 CYS A CA 1
ATOM 1429 C C . CYS A 1 185 ? -7.954 1.633 1.505 1.00 89.12 185 CYS A C 1
ATOM 1431 O O . CYS A 1 185 ? -8.437 0.517 1.654 1.00 89.12 185 CYS A O 1
ATOM 1433 N N . LEU A 1 186 ? -7.205 2.202 2.468 1.00 90.50 186 LEU A N 1
ATOM 1434 C CA . LEU A 1 186 ? -6.893 1.561 3.760 1.00 90.50 186 LEU A CA 1
ATOM 1435 C C . LEU A 1 186 ? -8.021 1.659 4.797 1.00 90.50 186 LEU A C 1
ATOM 1437 O O . LEU A 1 186 ? -7.986 0.938 5.790 1.00 90.50 186 LEU A O 1
ATOM 1441 N N . ASP A 1 187 ? -8.986 2.561 4.606 1.00 89.12 187 ASP A N 1
ATOM 1442 C CA . ASP A 1 187 ? -10.038 2.880 5.586 1.00 89.12 187 ASP A CA 1
ATOM 1443 C C . ASP A 1 187 ? -9.505 3.305 6.972 1.00 89.12 187 ASP A C 1
ATOM 1445 O O . ASP A 1 187 ? -10.184 3.205 7.993 1.00 89.12 187 ASP A O 1
ATOM 1449 N N . ILE A 1 188 ? -8.278 3.833 7.005 1.00 93.81 188 ILE A N 1
ATOM 1450 C CA . ILE A 1 188 ? -7.646 4.457 8.172 1.00 93.81 188 ILE A CA 1
ATOM 1451 C C . ILE A 1 188 ? -7.440 5.944 7.855 1.00 93.81 188 ILE A C 1
ATOM 1453 O O . ILE A 1 188 ? -6.989 6.256 6.747 1.00 93.81 188 ILE A O 1
ATOM 1457 N N . PRO A 1 189 ? -7.738 6.871 8.789 1.00 95.44 189 PRO A N 1
ATOM 1458 C CA . PRO A 1 189 ? -7.468 8.289 8.588 1.00 95.44 189 PRO A CA 1
ATOM 1459 C C . PRO A 1 189 ? -6.003 8.532 8.220 1.00 95.44 189 PRO A C 1
ATOM 1461 O O . PRO A 1 189 ? -5.089 7.959 8.816 1.00 95.44 189 PRO A O 1
ATOM 1464 N N . TYR A 1 190 ? -5.776 9.396 7.234 1.00 96.75 190 TYR A N 1
ATOM 1465 C CA . TYR A 1 190 ? -4.440 9.674 6.709 1.00 96.75 190 TYR A CA 1
ATOM 1466 C C . TYR A 1 190 ? -3.489 10.176 7.807 1.00 96.75 190 TYR A C 1
ATOM 1468 O O . TYR A 1 190 ? -2.332 9.768 7.881 1.00 96.75 190 TYR A O 1
ATOM 1476 N N . GLU A 1 191 ? -4.012 10.974 8.732 1.00 97.75 191 GLU A N 1
ATOM 1477 C CA . GLU A 1 191 ? -3.288 11.543 9.864 1.00 97.75 191 GLU A CA 1
ATOM 1478 C C . GLU A 1 191 ? -2.795 10.461 10.841 1.00 97.75 191 GLU A C 1
ATOM 1480 O O . GLU A 1 191 ? -1.749 10.625 11.468 1.00 97.75 191 GLU A O 1
ATOM 1485 N N . GLU A 1 192 ? -3.501 9.331 10.963 1.00 98.12 192 GLU A N 1
ATOM 1486 C CA . GLU A 1 192 ? -3.050 8.204 11.792 1.00 98.12 192 GLU A CA 1
ATOM 1487 C C . GLU A 1 192 ? -1.864 7.472 11.154 1.00 98.12 192 GLU A C 1
ATOM 1489 O O . GLU A 1 192 ? -0.949 7.040 11.861 1.00 98.12 192 GLU A O 1
ATOM 1494 N N . ILE A 1 193 ? -1.815 7.408 9.820 1.00 98.62 193 ILE A N 1
ATOM 1495 C CA . ILE A 1 193 ? -0.655 6.888 9.081 1.00 98.62 193 ILE A CA 1
ATOM 1496 C C . ILE A 1 193 ? 0.550 7.820 9.266 1.00 98.62 193 ILE A C 1
ATOM 1498 O O . ILE A 1 193 ? 1.656 7.351 9.546 1.00 98.62 193 ILE A O 1
ATOM 1502 N N . GLU A 1 194 ? 0.351 9.140 9.196 1.00 98.62 194 GLU A N 1
ATOM 1503 C CA . GLU A 1 194 ? 1.418 10.113 9.459 1.00 98.62 194 GLU A CA 1
ATOM 1504 C C . GLU A 1 194 ? 1.960 9.997 10.891 1.00 98.62 194 GLU A C 1
ATOM 1506 O O . GLU A 1 194 ? 3.177 9.963 11.097 1.00 98.62 194 GLU A O 1
ATOM 1511 N N . LYS A 1 195 ? 1.077 9.881 11.893 1.00 98.56 195 LYS A N 1
ATOM 1512 C CA . LYS A 1 195 ? 1.471 9.648 13.294 1.00 98.56 195 LYS A CA 1
ATOM 1513 C C . LYS A 1 195 ? 2.263 8.351 13.447 1.00 98.56 195 LYS A C 1
ATOM 1515 O O . LYS A 1 195 ? 3.285 8.344 14.136 1.00 98.56 195 LYS A O 1
ATOM 1520 N N . ALA A 1 196 ? 1.838 7.274 12.788 1.00 98.56 196 ALA A N 1
ATOM 1521 C CA . ALA A 1 196 ? 2.549 6.002 12.805 1.00 98.56 196 ALA A CA 1
ATOM 1522 C C . ALA A 1 196 ? 3.947 6.106 12.170 1.00 98.56 196 ALA A C 1
ATOM 1524 O O . ALA A 1 196 ? 4.908 5.584 12.734 1.00 98.56 196 ALA A O 1
ATOM 1525 N N . ILE A 1 197 ? 4.105 6.845 11.067 1.00 98.50 197 ILE A N 1
ATOM 1526 C CA . ILE A 1 197 ? 5.414 7.125 10.448 1.00 98.50 197 ILE A CA 1
ATOM 1527 C C . ILE A 1 197 ? 6.319 7.910 11.396 1.00 98.50 197 ILE A C 1
ATOM 1529 O O . ILE A 1 197 ? 7.479 7.536 11.584 1.00 98.50 197 ILE A O 1
ATOM 1533 N N . ARG A 1 198 ? 5.794 8.961 12.040 1.00 98.50 198 ARG A N 1
ATOM 1534 C CA . ARG A 1 198 ? 6.538 9.739 13.044 1.00 98.50 198 ARG A CA 1
ATOM 1535 C C . ARG A 1 198 ? 6.999 8.855 14.198 1.00 98.50 198 ARG A C 1
ATOM 1537 O O . ARG A 1 198 ? 8.155 8.937 14.602 1.00 98.50 198 ARG A O 1
ATOM 1544 N N . HIS A 1 199 ? 6.134 7.970 14.688 1.00 97.62 199 HIS A N 1
ATOM 1545 C CA . HIS A 1 199 ? 6.487 7.014 15.735 1.00 97.62 199 HIS A CA 1
ATOM 1546 C C . HIS A 1 199 ? 7.579 6.033 15.278 1.00 97.62 199 HIS A C 1
ATOM 1548 O O . HIS A 1 199 ? 8.587 5.857 15.964 1.00 97.62 199 HIS A O 1
ATOM 1554 N N . PHE A 1 200 ? 7.407 5.428 14.102 1.00 96.81 200 PHE A N 1
ATOM 1555 C CA . PHE A 1 200 ? 8.289 4.388 13.577 1.00 96.81 200 PHE A CA 1
ATOM 1556 C C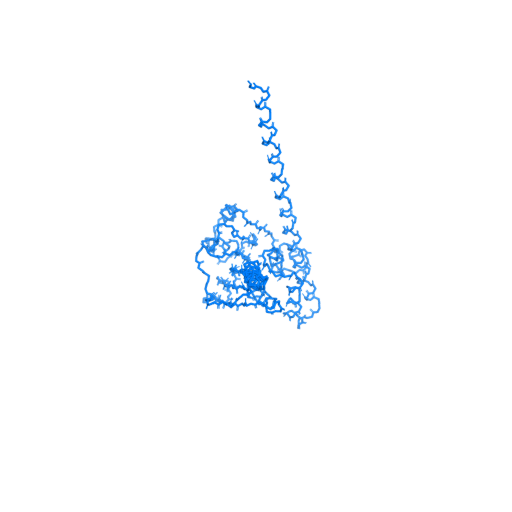 . PHE A 1 200 ? 9.693 4.914 13.237 1.00 96.81 200 PHE A C 1
ATOM 1558 O O . PHE A 1 200 ? 10.700 4.271 13.544 1.00 96.81 200 PHE A O 1
ATOM 1565 N N . PHE A 1 201 ? 9.782 6.100 12.628 1.00 96.88 201 PHE A N 1
ATOM 1566 C CA . PHE A 1 201 ? 11.048 6.691 12.186 1.00 96.88 201 PHE A CA 1
ATOM 1567 C C . PHE A 1 201 ? 11.618 7.754 13.129 1.00 96.88 201 PHE A C 1
ATOM 1569 O O . PHE A 1 201 ? 12.766 8.143 12.931 1.00 96.88 201 PHE A O 1
ATOM 1576 N N . GLY A 1 202 ? 10.900 8.185 14.171 1.00 96.88 202 GLY A N 1
ATOM 1577 C CA . GLY A 1 202 ? 11.303 9.311 15.027 1.00 96.88 202 GLY A CA 1
ATOM 1578 C C . GLY A 1 202 ? 12.702 9.176 15.635 1.00 96.88 202 GLY A C 1
ATOM 1579 O O . GLY A 1 202 ? 13.455 10.143 15.700 1.00 96.88 202 GLY A O 1
ATOM 1580 N N . ARG A 1 203 ? 13.124 7.951 15.975 1.00 96.62 203 ARG A N 1
ATOM 1581 C CA . ARG A 1 203 ? 14.485 7.681 16.488 1.00 96.62 203 ARG A CA 1
ATOM 1582 C C . ARG A 1 203 ? 15.602 7.926 15.465 1.00 96.62 203 ARG A C 1
ATOM 1584 O O . ARG A 1 203 ? 16.761 7.999 15.855 1.00 96.62 203 ARG A O 1
ATOM 1591 N N . LYS A 1 204 ? 15.276 8.014 14.173 1.00 95.19 204 LYS A N 1
ATOM 1592 C CA . LYS A 1 204 ? 16.221 8.273 13.076 1.00 95.19 204 LYS A CA 1
ATOM 1593 C C . LYS A 1 204 ? 16.365 9.767 12.750 1.00 95.19 204 LYS A C 1
ATOM 1595 O O . LYS A 1 204 ? 17.164 10.100 11.883 1.00 95.19 204 LYS A O 1
ATOM 1600 N N . GLY A 1 205 ? 15.630 10.639 13.445 1.00 97.25 205 GLY A N 1
ATOM 1601 C CA . GLY A 1 205 ? 15.692 12.093 13.290 1.00 97.25 205 GLY A CA 1
ATOM 1602 C C . GLY A 1 205 ? 14.605 12.674 12.381 1.00 97.25 205 GLY A C 1
ATOM 1603 O O . GLY A 1 205 ? 14.063 11.994 11.508 1.00 97.25 205 GLY A O 1
ATOM 1604 N N . GLU A 1 206 ? 14.307 13.959 12.590 1.00 97.56 206 GLU A N 1
ATOM 1605 C CA . GLU A 1 206 ? 13.225 14.686 11.906 1.00 97.56 206 GLU A CA 1
ATOM 1606 C C . GLU A 1 206 ? 13.399 14.755 10.385 1.00 97.56 206 GLU A C 1
ATOM 1608 O O . GLU A 1 206 ? 12.417 14.702 9.654 1.00 97.56 206 GLU A O 1
ATOM 1613 N N . GLU A 1 207 ? 14.633 14.814 9.882 1.00 96.62 207 GLU A N 1
ATOM 1614 C CA . GLU A 1 207 ? 14.897 14.801 8.437 1.00 96.62 207 GLU A CA 1
ATOM 1615 C C . GLU A 1 207 ? 14.384 13.509 7.784 1.00 96.62 207 GLU A C 1
ATOM 1617 O O . GLU A 1 207 ? 13.673 13.551 6.780 1.00 96.62 207 GLU A O 1
ATOM 1622 N N . ILE A 1 208 ? 14.663 12.356 8.403 1.00 96.69 208 ILE A N 1
ATOM 1623 C CA . ILE A 1 208 ? 14.183 11.056 7.924 1.00 96.69 208 ILE A CA 1
ATOM 1624 C C . ILE A 1 208 ? 12.661 10.977 8.027 1.00 96.69 208 ILE A C 1
ATOM 1626 O O . ILE A 1 208 ? 12.014 10.486 7.103 1.00 96.69 208 ILE A O 1
ATOM 1630 N N . VAL A 1 209 ? 12.073 11.466 9.120 1.00 98.06 209 VAL A N 1
ATOM 1631 C CA . VAL A 1 209 ? 10.613 11.512 9.284 1.00 98.06 209 VAL A CA 1
ATOM 1632 C C . VAL A 1 209 ? 9.971 12.341 8.171 1.00 98.06 209 VAL A C 1
ATOM 1634 O O . VAL A 1 209 ? 9.095 11.839 7.470 1.00 98.06 209 VAL A O 1
ATOM 1637 N N . ASN A 1 210 ? 10.439 13.571 7.955 1.00 97.81 210 ASN A N 1
ATOM 1638 C CA . ASN A 1 210 ? 9.894 14.475 6.945 1.00 97.81 210 ASN A CA 1
ATOM 1639 C C . ASN A 1 210 ? 10.072 13.926 5.526 1.00 97.81 210 ASN A C 1
ATOM 1641 O O . ASN A 1 210 ? 9.146 14.015 4.727 1.00 97.81 210 ASN A O 1
ATOM 1645 N N . MET A 1 211 ? 11.204 13.282 5.227 1.00 98.00 211 MET A N 1
ATOM 1646 C CA . MET A 1 211 ? 11.421 12.602 3.947 1.00 98.00 211 MET A CA 1
ATOM 1647 C C . MET A 1 211 ? 10.369 11.510 3.688 1.00 98.00 211 MET A C 1
ATOM 1649 O O . MET A 1 211 ? 9.783 11.447 2.609 1.00 98.00 211 MET A O 1
ATOM 1653 N N . ASN A 1 212 ? 10.088 10.666 4.687 1.00 98.50 212 ASN A N 1
ATOM 1654 C CA . ASN A 1 212 ? 9.087 9.601 4.565 1.00 98.50 212 ASN A CA 1
ATOM 1655 C C . ASN A 1 212 ? 7.657 10.160 4.455 1.00 98.50 212 ASN A C 1
ATOM 1657 O O . ASN A 1 212 ? 6.858 9.626 3.690 1.00 98.50 212 ASN A O 1
ATOM 1661 N N . LEU A 1 213 ? 7.340 11.244 5.171 1.00 98.56 213 LEU A N 1
ATOM 1662 C CA . LEU A 1 213 ? 6.045 11.926 5.062 1.00 98.56 213 LEU A CA 1
ATOM 1663 C C . LEU A 1 213 ? 5.851 12.587 3.691 1.00 98.56 213 LEU A C 1
ATOM 1665 O O . LEU A 1 213 ? 4.770 12.484 3.119 1.00 98.56 213 LEU A O 1
ATOM 1669 N N . SER A 1 214 ? 6.893 13.200 3.124 1.00 98.44 214 SER A N 1
ATOM 1670 C CA . SER A 1 214 ? 6.854 13.746 1.761 1.00 98.44 214 SER A CA 1
ATOM 1671 C C . SER A 1 214 ? 6.617 12.652 0.718 1.00 98.44 214 SER A C 1
ATOM 1673 O O . SER A 1 214 ? 5.790 12.823 -0.177 1.00 98.44 214 SER A O 1
ATOM 1675 N N . ALA A 1 215 ? 7.283 11.501 0.856 1.00 98.62 215 ALA A N 1
ATOM 1676 C CA . ALA A 1 215 ? 7.058 10.342 -0.007 1.00 98.62 215 ALA A CA 1
ATOM 1677 C C . ALA A 1 215 ? 5.626 9.792 0.114 1.00 98.62 215 ALA A C 1
ATOM 1679 O O . ALA A 1 215 ? 4.975 9.555 -0.906 1.00 98.62 215 ALA A O 1
ATOM 1680 N N . LEU A 1 216 ? 5.104 9.670 1.340 1.00 98.69 216 LEU A N 1
ATOM 1681 C CA . LEU A 1 216 ? 3.712 9.293 1.603 1.00 98.69 216 LEU A CA 1
ATOM 1682 C C . LEU A 1 216 ? 2.728 10.258 0.924 1.00 98.69 216 LEU A C 1
ATOM 1684 O O . LEU A 1 216 ? 1.825 9.827 0.203 1.00 98.69 216 LEU A O 1
ATOM 1688 N N . ALA A 1 217 ? 2.915 11.563 1.122 1.00 98.56 217 ALA A N 1
ATOM 1689 C CA . ALA A 1 217 ? 2.059 12.589 0.543 1.00 98.56 217 ALA A CA 1
ATOM 1690 C C . ALA A 1 217 ? 2.070 12.528 -0.990 1.00 98.56 217 ALA A C 1
ATOM 1692 O O . ALA A 1 217 ? 1.008 12.588 -1.613 1.00 98.56 217 ALA A O 1
ATOM 1693 N N . LYS A 1 218 ? 3.248 12.331 -1.599 1.00 98.31 218 LYS A N 1
ATOM 1694 C CA . LYS A 1 218 ? 3.376 12.245 -3.057 1.00 98.31 218 LYS A CA 1
ATOM 1695 C C . LYS A 1 218 ? 2.671 11.021 -3.634 1.00 98.31 218 LYS A C 1
ATOM 1697 O O . LYS A 1 218 ? 1.965 11.130 -4.634 1.00 98.31 218 LYS A O 1
ATOM 1702 N N . GLY A 1 219 ? 2.802 9.871 -2.973 1.00 98.19 219 GLY A N 1
ATOM 1703 C CA . GLY A 1 219 ? 2.054 8.667 -3.329 1.00 98.19 219 GLY A CA 1
ATOM 1704 C C . GLY A 1 219 ? 0.540 8.880 -3.284 1.00 98.19 219 GLY A C 1
ATOM 1705 O O . GLY A 1 219 ? -0.178 8.503 -4.212 1.00 98.19 219 GLY A O 1
ATOM 1706 N N . ARG A 1 220 ? 0.051 9.540 -2.227 1.00 98.06 220 ARG A N 1
ATOM 1707 C CA . ARG A 1 220 ? -1.374 9.862 -2.066 1.00 98.06 220 ARG A CA 1
ATOM 1708 C C . ARG A 1 220 ? -1.884 10.807 -3.153 1.00 98.06 220 ARG A C 1
ATOM 1710 O O . ARG A 1 220 ? -2.972 10.583 -3.675 1.00 98.06 220 ARG A O 1
ATOM 1717 N N . GLU A 1 221 ? -1.115 11.837 -3.496 1.00 97.38 221 GLU A N 1
ATOM 1718 C CA . GLU A 1 221 ? -1.440 12.781 -4.573 1.00 97.38 221 GLU A CA 1
ATOM 1719 C C . GLU A 1 221 ? -1.618 12.055 -5.915 1.00 97.38 221 GLU A C 1
ATOM 1721 O O . GLU A 1 221 ? -2.635 12.228 -6.582 1.00 97.38 221 GLU A O 1
ATOM 1726 N N . ILE A 1 222 ? -0.675 11.179 -6.276 1.00 95.50 222 ILE A N 1
ATOM 1727 C CA . ILE A 1 222 ? -0.734 10.392 -7.518 1.00 95.50 222 ILE A CA 1
ATOM 1728 C C . ILE A 1 222 ? -1.991 9.521 -7.562 1.00 95.50 222 ILE A C 1
ATOM 1730 O O . ILE A 1 222 ? -2.659 9.451 -8.595 1.00 95.50 222 ILE A O 1
ATOM 1734 N N . ALA A 1 223 ? -2.336 8.877 -6.444 1.00 94.94 223 ALA A N 1
ATOM 1735 C CA . ALA A 1 223 ? -3.561 8.093 -6.348 1.00 94.94 223 ALA A CA 1
ATOM 1736 C C . ALA A 1 223 ? -4.811 8.954 -6.578 1.00 94.94 223 ALA A C 1
ATOM 1738 O O . ALA A 1 223 ? -5.689 8.550 -7.334 1.00 94.94 223 ALA A O 1
ATOM 1739 N N . ILE A 1 224 ? -4.885 10.146 -5.978 1.00 93.50 224 ILE A N 1
ATOM 1740 C CA . ILE A 1 224 ? -6.013 11.073 -6.166 1.00 93.50 224 ILE A CA 1
ATOM 1741 C C . ILE A 1 224 ? -6.151 11.462 -7.640 1.00 93.50 224 ILE A C 1
ATOM 1743 O O . ILE A 1 224 ? -7.220 11.266 -8.213 1.00 93.50 224 ILE A O 1
ATOM 1747 N N . LEU A 1 225 ? -5.065 11.919 -8.267 1.00 91.19 225 LEU A N 1
ATOM 1748 C CA . LEU A 1 225 ? -5.072 12.344 -9.669 1.00 91.19 225 LEU A CA 1
ATOM 1749 C C . LEU A 1 225 ? -5.488 11.212 -10.613 1.00 91.19 225 LEU A C 1
ATOM 1751 O O . LEU A 1 225 ? -6.248 11.432 -11.555 1.00 91.19 225 LEU A O 1
ATOM 1755 N N . LYS A 1 226 ? -5.027 9.983 -10.350 1.00 88.81 226 LYS A N 1
ATOM 1756 C CA . LYS A 1 226 ? -5.412 8.818 -11.151 1.00 88.81 226 LYS A CA 1
ATOM 1757 C C . LYS A 1 226 ? -6.912 8.527 -11.040 1.00 88.81 226 LYS A C 1
ATOM 1759 O O . LYS A 1 226 ? -7.575 8.377 -12.063 1.00 88.81 226 LYS A O 1
ATOM 1764 N N . LEU A 1 227 ? -7.443 8.502 -9.818 1.00 84.56 227 LEU A N 1
ATOM 1765 C CA . LEU A 1 227 ? -8.863 8.247 -9.562 1.00 84.56 227 LEU A CA 1
ATOM 1766 C C . LEU A 1 227 ? -9.766 9.345 -10.138 1.00 84.56 227 LEU A C 1
ATOM 1768 O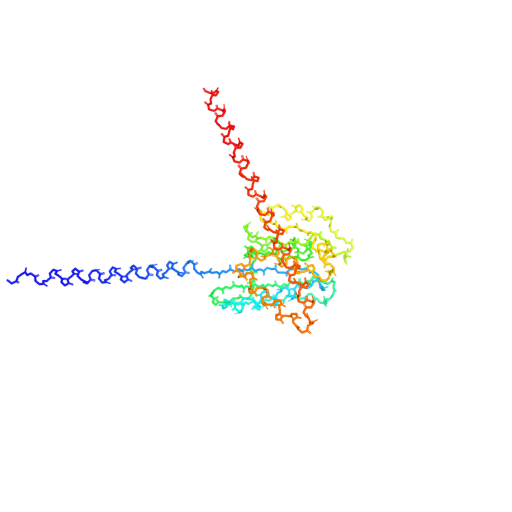 O . LEU A 1 227 ? -10.879 9.070 -10.579 1.00 84.56 227 LEU A O 1
ATOM 1772 N N . GLU A 1 228 ? -9.318 10.598 -10.118 1.00 85.62 228 GLU A N 1
ATOM 1773 C CA . GLU A 1 228 ? -10.046 11.720 -10.715 1.00 85.62 228 GLU A CA 1
ATOM 1774 C C . GLU A 1 228 ? -10.055 11.643 -12.244 1.00 85.62 228 GLU A C 1
ATOM 1776 O O . GLU A 1 228 ? -11.121 11.797 -12.846 1.00 85.62 228 GLU A O 1
ATOM 1781 N N . GLY A 1 229 ? -8.913 11.321 -12.859 1.00 81.25 229 GLY A N 1
ATOM 1782 C CA . GLY A 1 229 ? -8.805 11.142 -14.308 1.00 81.25 229 GLY A CA 1
ATOM 1783 C C . GLY A 1 229 ? -9.615 9.954 -14.838 1.00 81.25 229 GLY A C 1
ATOM 1784 O O . GLY A 1 229 ? -10.192 10.035 -15.919 1.00 81.25 229 GLY A O 1
ATOM 1785 N N . GLU A 1 230 ? -9.718 8.859 -14.080 1.00 79.38 230 GLU A N 1
ATOM 1786 C CA . GLU A 1 230 ? -10.587 7.723 -14.429 1.00 79.38 230 GLU A CA 1
ATOM 1787 C C . GLU A 1 230 ? -12.071 8.107 -14.378 1.00 79.38 230 GLU A C 1
ATOM 1789 O O . GLU A 1 230 ? -12.820 7.804 -15.306 1.00 79.38 230 GLU A O 1
ATOM 1794 N N . LYS A 1 231 ? -12.489 8.862 -13.353 1.00 77.19 231 LYS A N 1
ATOM 1795 C CA . LYS A 1 231 ? -13.864 9.375 -13.260 1.00 77.19 231 LYS A CA 1
ATOM 1796 C C . LYS A 1 231 ? -14.220 10.327 -14.398 1.00 77.19 231 LYS A C 1
ATOM 1798 O O . LYS A 1 231 ? -15.387 10.407 -14.763 1.00 77.19 231 LYS A O 1
ATOM 1803 N N . GLU A 1 232 ? -13.263 11.104 -14.894 1.00 77.56 232 GLU A N 1
ATOM 1804 C CA . GLU A 1 232 ? -13.485 12.005 -16.027 1.00 77.56 232 GLU A CA 1
ATOM 1805 C C . GLU A 1 232 ? -13.725 11.233 -17.321 1.00 77.56 232 GLU A C 1
ATOM 1807 O O . GLU A 1 232 ? -14.757 11.443 -17.951 1.00 77.56 232 GLU A O 1
ATOM 1812 N N . LYS A 1 233 ? -12.879 10.244 -17.626 1.00 78.31 233 LYS A N 1
ATOM 1813 C CA . LYS A 1 233 ? -13.059 9.367 -18.795 1.00 78.31 233 LYS A CA 1
ATOM 1814 C C . LYS A 1 233 ? -14.410 8.657 -18.799 1.00 78.31 233 LYS A C 1
ATOM 1816 O O . LYS A 1 233 ? -15.095 8.675 -19.812 1.00 78.31 233 LYS A O 1
ATOM 1821 N N . MET A 1 234 ? -14.826 8.109 -17.654 1.00 77.50 234 MET A N 1
ATOM 1822 C CA . MET A 1 234 ? -16.134 7.455 -17.536 1.00 77.50 234 MET A CA 1
ATOM 1823 C C . MET A 1 234 ? -17.295 8.418 -17.824 1.00 77.50 234 MET A C 1
ATOM 1825 O O . MET A 1 234 ? -18.250 8.047 -18.500 1.00 77.50 234 MET A O 1
ATOM 1829 N N . ARG A 1 235 ? -17.224 9.670 -17.342 1.00 79.25 235 ARG A N 1
ATOM 1830 C CA . ARG A 1 235 ? -18.261 10.678 -17.627 1.00 79.25 235 ARG A CA 1
ATOM 1831 C C . ARG A 1 235 ? -18.323 11.023 -19.112 1.00 79.25 235 ARG A C 1
ATOM 1833 O O . ARG A 1 235 ? -19.425 11.204 -19.629 1.00 79.25 235 ARG A O 1
ATOM 1840 N N . ASP A 1 236 ? -17.170 11.134 -19.765 1.00 79.88 236 ASP A N 1
ATOM 1841 C CA . ASP A 1 236 ? -17.084 11.463 -21.187 1.00 79.88 236 ASP A CA 1
ATOM 1842 C C . ASP A 1 236 ? -17.649 10.326 -22.053 1.00 79.88 236 ASP A C 1
ATOM 1844 O O . ASP A 1 236 ? -18.486 10.586 -22.919 1.00 79.88 236 ASP A O 1
ATOM 1848 N N . GLU A 1 237 ? -17.293 9.073 -21.749 1.00 81.50 237 GLU A N 1
ATOM 1849 C CA . GLU A 1 237 ? -17.822 7.870 -22.412 1.00 81.50 237 GLU A CA 1
ATOM 1850 C C . GLU A 1 237 ? -19.354 7.772 -22.266 1.00 81.50 237 GLU A C 1
ATOM 1852 O O . GLU A 1 237 ? -20.070 7.643 -23.260 1.00 81.50 237 GLU A O 1
ATOM 1857 N N . GLU A 1 238 ? -19.896 7.963 -21.057 1.00 82.88 238 GLU A N 1
ATOM 1858 C CA . GLU A 1 238 ? -21.351 7.978 -20.829 1.00 82.88 238 GLU A CA 1
ATOM 1859 C C . GLU A 1 238 ? -22.068 9.129 -21.563 1.00 82.88 238 GLU A C 1
ATOM 1861 O O . GLU A 1 238 ? -23.260 9.045 -21.881 1.00 82.88 238 GLU A O 1
ATOM 1866 N N . MET A 1 239 ? -21.413 10.280 -21.751 1.00 78.69 239 MET A N 1
ATOM 1867 C CA . MET A 1 239 ? -21.986 11.387 -22.525 1.00 78.69 239 MET A CA 1
ATOM 1868 C C . MET A 1 239 ? -21.998 11.082 -24.024 1.00 78.69 239 MET A C 1
ATOM 1870 O O . MET A 1 239 ? -22.962 11.450 -24.698 1.00 78.69 239 MET A O 1
ATOM 1874 N N . GLU A 1 240 ? -20.962 10.424 -24.541 1.00 83.19 240 GLU A N 1
A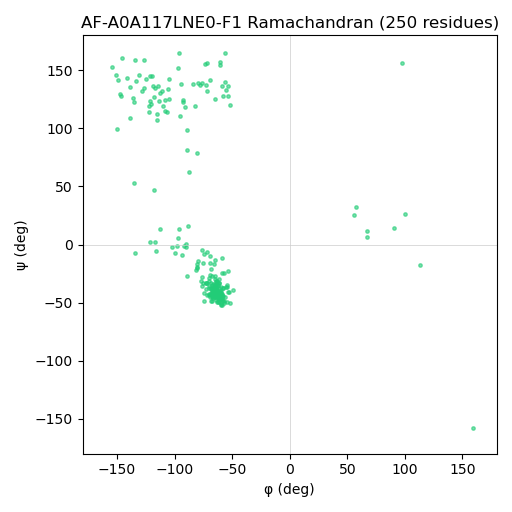TOM 1875 C CA . GLU A 1 240 ? -20.874 10.011 -25.941 1.00 83.19 240 GLU A CA 1
ATOM 1876 C C . GLU A 1 240 ? -21.923 8.938 -26.274 1.00 83.19 240 GLU A C 1
ATOM 1878 O O . GLU A 1 240 ? -22.695 9.117 -27.217 1.00 83.19 240 GLU A O 1
ATOM 1883 N N . GLU A 1 241 ? -22.079 7.919 -25.424 1.00 83.81 241 GLU A N 1
ATOM 1884 C CA . GLU A 1 241 ? -23.116 6.888 -25.581 1.00 83.81 241 GLU A CA 1
ATOM 1885 C C . GLU A 1 241 ? -24.535 7.481 -25.591 1.00 83.81 241 GLU A C 1
ATOM 1887 O O . GLU A 1 241 ? -25.345 7.161 -26.466 1.00 83.81 241 GLU A O 1
ATOM 1892 N N . ARG A 1 242 ? -24.836 8.417 -24.675 1.00 82.94 242 ARG A N 1
ATOM 1893 C CA . ARG A 1 242 ? -26.137 9.114 -24.640 1.00 82.94 242 ARG A CA 1
ATOM 1894 C C . ARG A 1 242 ? -26.406 9.919 -25.911 1.00 82.94 242 ARG A C 1
ATOM 1896 O O . ARG A 1 242 ? -27.527 9.891 -26.422 1.00 82.94 242 ARG A O 1
ATOM 1903 N N . ARG A 1 243 ? -25.396 10.616 -26.444 1.00 81.50 243 ARG A N 1
ATOM 1904 C CA . ARG A 1 243 ? -25.514 11.371 -27.706 1.00 81.50 243 ARG A CA 1
ATOM 1905 C C . ARG A 1 243 ? -25.775 10.446 -28.892 1.00 81.50 243 ARG A C 1
ATOM 1907 O O . ARG A 1 243 ? -26.587 10.774 -29.759 1.00 81.50 243 ARG A O 1
ATOM 1914 N N . ASP A 1 244 ? -25.124 9.291 -28.928 1.00 83.25 244 ASP A N 1
ATOM 1915 C CA . ASP A 1 244 ? -25.316 8.298 -29.982 1.00 83.25 244 ASP A CA 1
ATOM 1916 C C . ASP A 1 244 ? -26.703 7.647 -29.931 1.00 83.25 244 ASP A C 1
ATOM 1918 O O . ASP A 1 244 ? -27.327 7.424 -30.975 1.00 83.25 244 ASP A O 1
ATOM 1922 N N . GLU A 1 245 ? -27.231 7.384 -28.735 1.00 80.38 245 GLU A N 1
ATOM 1923 C CA . GLU A 1 245 ? -28.603 6.907 -28.549 1.00 80.38 245 GLU A CA 1
ATOM 1924 C C . GLU A 1 245 ? -29.654 7.941 -28.973 1.00 80.38 245 GLU A C 1
ATOM 1926 O O . GLU A 1 245 ? -30.628 7.591 -29.648 1.00 80.38 245 GLU A O 1
ATOM 1931 N N . GLU A 1 246 ? -29.466 9.215 -28.621 1.00 77.19 246 GLU A N 1
ATOM 1932 C CA . GLU A 1 246 ? -30.349 10.307 -29.048 1.00 77.19 246 GLU A CA 1
ATOM 1933 C C . GLU A 1 246 ? -30.328 10.485 -30.573 1.00 77.19 246 GLU A C 1
ATOM 1935 O O . GLU A 1 246 ? -31.384 10.553 -31.207 1.00 77.19 246 GLU A O 1
ATOM 1940 N N . ASN A 1 247 ? -29.147 10.450 -31.195 1.00 74.00 247 ASN A N 1
ATOM 1941 C CA . ASN A 1 247 ? -29.005 10.547 -32.650 1.00 74.00 247 ASN A CA 1
ATOM 1942 C C . ASN A 1 247 ? -29.651 9.372 -33.403 1.00 74.00 247 ASN A C 1
ATOM 1944 O O . ASN A 1 247 ? -30.163 9.562 -34.510 1.00 74.00 247 ASN A O 1
ATOM 1948 N N . LYS A 1 248 ? -29.657 8.165 -32.822 1.00 74.56 248 LYS A N 1
ATOM 1949 C CA . LYS A 1 248 ? -30.372 7.003 -33.379 1.00 74.56 248 LYS A CA 1
ATOM 1950 C C . LYS A 1 248 ? -31.892 7.154 -33.273 1.00 74.56 248 LYS A C 1
ATOM 1952 O O . LYS A 1 248 ? -32.585 6.780 -34.212 1.00 74.56 248 LYS A O 1
ATOM 1957 N N . LYS A 1 249 ? -32.409 7.741 -32.186 1.00 69.62 249 LYS A N 1
ATOM 1958 C CA . LYS A 1 249 ? -33.852 7.998 -31.997 1.00 69.62 249 LYS A CA 1
ATOM 1959 C C . LYS A 1 249 ? -34.410 9.083 -32.920 1.00 69.62 249 LYS A C 1
ATOM 1961 O O . LYS A 1 249 ? -35.584 9.035 -33.248 1.00 69.62 249 LYS A O 1
ATOM 1966 N N . VAL A 1 250 ? -33.592 10.050 -33.337 1.00 68.62 250 VAL A N 1
ATOM 1967 C CA . VAL A 1 250 ? -34.018 11.134 -34.247 1.00 68.62 250 VAL A CA 1
ATOM 1968 C C . VAL A 1 250 ? -34.038 10.691 -35.720 1.00 68.62 250 VAL A C 1
ATOM 1970 O O . VAL A 1 250 ? -34.693 11.322 -36.546 1.00 68.62 250 VAL A O 1
ATOM 1973 N N . LYS A 1 251 ? -33.324 9.612 -36.070 1.00 60.94 251 LYS A N 1
ATOM 1974 C CA . LYS A 1 251 ? -33.213 9.093 -37.447 1.00 60.94 251 LYS A CA 1
ATOM 1975 C C . LYS A 1 251 ? -34.081 7.858 -37.742 1.00 60.94 251 LYS A C 1
ATOM 1977 O O . LYS A 1 251 ? -34.040 7.385 -38.878 1.00 60.94 251 LYS A O 1
ATOM 1982 N N . GLY A 1 252 ? -34.809 7.332 -36.754 1.00 51.12 252 GLY A N 1
ATOM 1983 C CA . GLY A 1 252 ? -35.769 6.227 -36.900 1.00 51.12 252 GLY A CA 1
ATOM 1984 C C . GLY A 1 252 ? -37.203 6.719 -36.805 1.00 51.12 252 GLY A C 1
ATOM 1985 O O . GLY A 1 252 ? -38.050 6.146 -37.521 1.00 51.12 252 GLY A O 1
#

Foldseek 3Di:
DPDPPVVVVVVVVVVVVVVVVVVVVVVVVVVVAKDKAKEKEKEFQPLCSVVLVQLLVQLLVVVVKDKAKDWDDPPDNGRGITMMIMMITNDHDDDRDQDFQRHQEYQYAALVGLQVNVRSHHLNHEYQYELDHDPPDPCDDDSVVSVVSVVVRPHYHYYNLQVVLVVLVHSSLSSLLSSLLCVVRSPGPPVSSLVSLCVSCVVVDPVSSVSNVVSSPNSVVSNVVVVVVVVVVVVVVVVVVVVVVVVVVVVD

Secondary structure (DSSP, 8-state):
--SSHHHHHHHHHHHHHHHHHHHHHHHHHHHHT--EEEEEEEEETTS-HHHHHHHHHHHHHHTT-EEEEEEEE-S-SSSSEEEEEEEEESS--S-SPPPTT-EEEEEESSHHHHHHHGGGEEEEEEEEEE------STTPPPHHHHHHHHHTSSEEEEE-HHHHHHHTT-GGGHHHHHHHHHTTTS-S-HHHHHHHHHHHHGGG-HHHHHHHHHHHHHHHHHHHHHHHHHHHHHHHHHHHHHHHHHHHHH--